Protein AF-A0A936UGK5-F1 (afdb_monomer)

Secondary structure (DSSP, 8-state):
-EEESS-EEEPTT-EEEEEEEESS-EEE-TT-EEEEEEESS-EEE-TT-EEEEEEEESSEEEE-TT-EEEEEEEESSEEEE-TT-EEEEEEEEEEEESSPP----------EEE-----SSS-PPPSEEEEPTTEEE-S-EEESSEEEE-TT-EEES-EEESSEEEE-TT-EEES-EEESSEEEE-TT-EE-S-EEESSEEEE-TT-EES-SSS-EEEEEEEEEEETTEEEEEEEEEEEEEEEE---

pLDDT: mean 92.63, std 12.49, range [48.03, 98.81]

Structure (mmCIF, N/CA/C/O backbone):
data_AF-A0A936UGK5-F1
#
_entry.id   AF-A0A936UGK5-F1
#
loop_
_atom_site.group_PDB
_atom_site.id
_atom_site.type_symbol
_atom_site.label_atom_id
_atom_site.label_alt_id
_atom_site.label_comp_id
_atom_site.label_asym_id
_atom_site.label_entity_id
_atom_site.label_seq_id
_atom_site.pdbx_PDB_ins_code
_atom_site.Cartn_x
_atom_site.Cartn_y
_atom_site.Cartn_z
_atom_site.occupancy
_atom_site.B_iso_or_equiv
_atom_site.auth_seq_id
_atom_site.auth_comp_id
_atom_site.auth_asym_id
_atom_site.auth_atom_id
_atom_site.pdbx_PDB_model_num
ATOM 1 N N . MET A 1 1 ? -7.076 2.225 30.840 1.00 86.56 1 MET A N 1
ATOM 2 C CA . MET A 1 1 ? -7.340 1.174 29.839 1.00 86.56 1 MET A CA 1
ATOM 3 C C . MET A 1 1 ? -8.779 0.702 30.004 1.00 86.56 1 MET A C 1
ATOM 5 O O . MET A 1 1 ? -9.255 0.711 31.133 1.00 86.56 1 MET A O 1
ATOM 9 N N . VAL A 1 2 ? -9.474 0.383 28.915 1.00 93.62 2 VAL A N 1
ATOM 10 C CA . VAL A 1 2 ? -10.800 -0.262 28.892 1.00 93.62 2 VAL A CA 1
ATOM 11 C C . VAL A 1 2 ? -10.585 -1.712 28.471 1.00 93.62 2 VAL A C 1
ATOM 13 O O . VAL A 1 2 ? -9.849 -1.951 27.518 1.00 93.62 2 VAL A O 1
ATOM 16 N N . VAL A 1 3 ? -11.187 -2.657 29.189 1.00 96.00 3 VAL A N 1
ATOM 17 C CA . VAL A 1 3 ? -11.005 -4.100 28.981 1.00 96.00 3 VAL A CA 1
ATOM 18 C C . VAL A 1 3 ? -12.373 -4.758 28.850 1.00 96.00 3 VAL A C 1
ATOM 20 O O . VAL A 1 3 ? -13.240 -4.518 29.689 1.00 96.00 3 VAL A O 1
ATOM 23 N N . ALA A 1 4 ? -12.551 -5.585 27.821 1.00 96.06 4 ALA A N 1
ATOM 24 C CA . ALA A 1 4 ? -13.750 -6.389 27.605 1.00 96.06 4 ALA A CA 1
ATOM 25 C C . ALA A 1 4 ? -13.384 -7.856 27.316 1.00 96.06 4 ALA A C 1
ATOM 27 O O . ALA A 1 4 ? -12.573 -8.145 26.440 1.00 96.06 4 ALA A O 1
ATOM 28 N N . THR A 1 5 ? -14.009 -8.798 28.021 1.00 95.06 5 THR A N 1
ATOM 29 C CA . THR A 1 5 ? -13.864 -10.248 27.762 1.00 95.06 5 THR A CA 1
ATOM 30 C C . THR A 1 5 ? -14.733 -10.728 26.593 1.00 95.06 5 THR A C 1
ATOM 32 O O . THR A 1 5 ? -14.585 -11.839 26.102 1.00 95.06 5 THR A O 1
ATOM 35 N N . GLY A 1 6 ? -15.663 -9.889 26.132 1.00 96.00 6 GLY A N 1
ATOM 36 C CA . GLY A 1 6 ? -16.574 -10.178 25.030 1.00 96.00 6 GLY A CA 1
ATOM 37 C C . GLY A 1 6 ? -16.358 -9.268 23.826 1.00 96.00 6 GLY A C 1
ATOM 38 O O . GLY A 1 6 ? -15.308 -8.652 23.647 1.00 96.00 6 GLY A O 1
ATOM 39 N N . HIS A 1 7 ? -17.380 -9.199 22.976 1.00 96.94 7 HIS A N 1
ATOM 40 C CA . HIS A 1 7 ? -17.460 -8.188 21.925 1.00 96.94 7 HIS A CA 1
ATOM 41 C C . HIS A 1 7 ? -17.659 -6.801 22.544 1.00 96.94 7 HIS A C 1
ATOM 43 O O . HIS A 1 7 ? -18.294 -6.673 23.592 1.00 96.94 7 HIS A O 1
ATOM 49 N N . LEU A 1 8 ? -17.102 -5.778 21.902 1.00 97.75 8 LEU A N 1
ATOM 50 C CA . LEU A 1 8 ? -17.190 -4.400 22.361 1.00 97.75 8 LEU A CA 1
ATOM 51 C C . LEU A 1 8 ? -17.640 -3.486 21.222 1.00 97.75 8 LEU A C 1
ATOM 53 O O . LEU A 1 8 ? -16.888 -3.217 20.284 1.00 97.75 8 LEU A O 1
ATOM 57 N N . ASP A 1 9 ? -18.854 -2.966 21.353 1.00 97.62 9 ASP A N 1
ATOM 58 C CA . ASP A 1 9 ? -19.379 -1.902 20.509 1.00 97.62 9 ASP A CA 1
ATOM 59 C C . ASP A 1 9 ? -19.115 -0.551 21.173 1.00 97.62 9 ASP A C 1
ATOM 61 O O . ASP A 1 9 ? -19.631 -0.242 22.249 1.00 97.62 9 ASP A O 1
ATOM 65 N N . ILE A 1 10 ? -18.284 0.263 20.531 1.00 96.81 10 ILE A N 1
ATOM 66 C CA . ILE A 1 10 ? -18.031 1.638 20.943 1.00 96.81 10 ILE A CA 1
ATOM 67 C C . ILE A 1 10 ? -19.045 2.513 20.204 1.00 96.81 10 ILE A C 1
ATOM 69 O O . ILE A 1 10 ? -19.044 2.513 18.968 1.00 96.81 10 ILE A O 1
ATOM 73 N N . PRO A 1 11 ? -19.891 3.273 20.917 1.00 96.19 11 PRO A N 1
ATOM 74 C CA . PRO A 1 11 ? -20.908 4.096 20.280 1.00 96.19 11 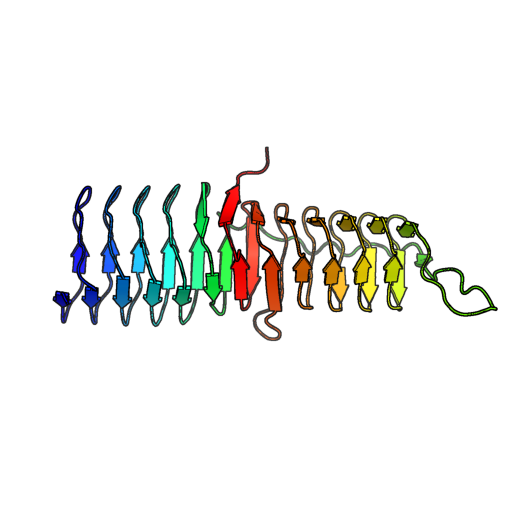PRO A CA 1
ATOM 75 C C . PRO A 1 11 ? -20.288 5.145 19.349 1.00 96.19 11 PRO A C 1
ATOM 77 O O . PRO A 1 11 ? -19.124 5.536 19.501 1.00 96.19 11 PRO A O 1
ATOM 80 N N . GLY A 1 12 ? -21.086 5.583 18.373 1.00 96.44 12 GLY A N 1
ATOM 81 C CA . GLY A 1 12 ? -20.755 6.702 17.496 1.00 96.44 12 GLY A CA 1
ATOM 82 C C . GLY A 1 12 ? -20.571 8.004 18.275 1.00 96.44 12 GLY A C 1
ATOM 83 O O . GLY A 1 12 ? -21.086 8.146 19.383 1.00 96.44 12 GLY A O 1
ATOM 84 N N . GLU A 1 13 ? -19.834 8.946 17.688 1.00 96.38 13 GLU A N 1
ATOM 85 C CA . GLU A 1 13 ? -19.657 10.316 18.207 1.00 96.38 13 GLU A CA 1
ATOM 86 C C . GLU A 1 13 ? -19.024 10.392 19.610 1.00 96.38 13 GLU A C 1
ATOM 88 O O . GLU A 1 13 ? -19.066 11.420 20.284 1.00 96.38 13 GLU A O 1
ATOM 93 N N . LEU A 1 14 ? -18.376 9.310 20.043 1.00 95.81 14 LEU A N 1
ATOM 94 C CA . LEU A 1 14 ? -17.670 9.242 21.315 1.00 95.81 14 LEU A CA 1
ATOM 95 C C . LEU A 1 14 ? -16.212 9.699 21.154 1.00 95.81 14 LEU A C 1
ATOM 97 O O . LEU A 1 14 ? -15.555 9.424 20.148 1.00 95.81 14 LEU A O 1
ATOM 101 N N . ILE A 1 15 ? -15.662 10.313 22.200 1.00 96.75 15 ILE A N 1
ATOM 102 C CA . ILE A 1 15 ? -14.217 10.466 22.381 1.00 96.75 15 ILE A CA 1
ATOM 103 C C . ILE A 1 15 ? -13.762 9.545 23.517 1.00 96.75 15 ILE A C 1
ATOM 105 O O . ILE A 1 15 ? -14.173 9.706 24.664 1.00 96.75 15 ILE A O 1
ATOM 109 N N . CYS A 1 16 ? -12.891 8.586 23.207 1.00 94.56 16 CYS A N 1
ATOM 110 C CA . CYS A 1 16 ? -12.255 7.709 24.183 1.00 94.56 16 CYS A CA 1
ATOM 111 C C . CYS A 1 16 ? -10.734 7.903 24.171 1.00 94.56 16 CYS A C 1
ATOM 113 O O . CYS A 1 16 ? -10.020 7.420 23.290 1.00 94.56 16 CYS A O 1
ATOM 115 N N . GLU A 1 17 ? -10.213 8.580 25.192 1.00 93.75 17 GLU A N 1
ATOM 116 C CA . GLU A 1 17 ? -8.770 8.827 25.336 1.00 93.75 17 GLU A CA 1
ATOM 117 C C . GLU A 1 17 ? -8.010 7.673 26.008 1.00 93.75 17 GLU A C 1
ATOM 119 O O . GLU A 1 17 ? -6.793 7.735 26.211 1.00 93.75 17 GLU A O 1
ATOM 124 N N . ARG A 1 18 ? -8.714 6.596 26.363 1.00 93.62 18 ARG A N 1
ATOM 125 C CA . ARG A 1 18 ? -8.114 5.388 26.931 1.00 93.62 18 ARG A CA 1
ATOM 126 C C . ARG A 1 18 ? -7.775 4.396 25.826 1.00 93.62 18 ARG A C 1
ATOM 128 O O . ARG A 1 18 ? -8.393 4.371 24.770 1.00 93.62 18 ARG A O 1
ATOM 135 N N . GLU A 1 19 ? -6.778 3.566 26.099 1.00 96.31 19 GLU A N 1
ATOM 136 C CA . GLU A 1 19 ? -6.499 2.388 25.280 1.00 96.31 19 GLU A CA 1
ATOM 137 C C . GLU A 1 19 ? -7.563 1.326 25.540 1.00 96.31 19 GLU A C 1
ATOM 139 O O . GLU A 1 19 ? -8.017 1.180 26.684 1.00 96.31 19 GLU A O 1
ATOM 144 N N . ILE A 1 20 ? -7.961 0.628 24.482 1.00 97.94 20 ILE A N 1
ATOM 145 C CA . ILE A 1 20 ? -9.076 -0.312 24.476 1.00 97.94 20 ILE A CA 1
ATOM 146 C C . ILE A 1 20 ? -8.550 -1.692 24.107 1.00 97.94 20 ILE A C 1
ATOM 148 O O . ILE A 1 20 ? -7.859 -1.849 23.102 1.00 97.94 20 ILE A O 1
ATOM 152 N N . PHE A 1 21 ? -8.914 -2.684 24.907 1.00 98.31 21 PHE A N 1
ATOM 153 C CA . PHE A 1 21 ? -8.655 -4.088 24.647 1.00 98.31 21 PHE A CA 1
ATOM 154 C C . PHE A 1 21 ? -9.959 -4.885 24.713 1.00 98.31 21 PHE A C 1
ATOM 156 O O . PHE A 1 21 ? -10.752 -4.694 25.640 1.00 98.31 21 PHE A O 1
ATOM 163 N N . ALA A 1 22 ? -10.155 -5.798 23.761 1.00 98.00 22 ALA A N 1
ATOM 164 C CA . ALA A 1 22 ? -11.208 -6.802 23.838 1.00 98.00 22 ALA A CA 1
ATOM 165 C C . ALA A 1 22 ? -10.745 -8.178 23.336 1.00 98.00 22 ALA A C 1
ATOM 167 O O . ALA A 1 22 ? -10.080 -8.287 22.304 1.00 98.00 22 ALA A O 1
ATOM 168 N N . GLU A 1 23 ? -11.155 -9.243 24.024 1.00 98.19 23 GLU A N 1
ATOM 169 C CA . GLU A 1 23 ? -10.976 -10.621 23.534 1.00 98.19 23 GLU A CA 1
ATOM 170 C C . GLU A 1 23 ? -11.885 -10.920 22.333 1.00 98.19 23 GLU A C 1
ATOM 172 O O . GLU A 1 23 ? -11.569 -11.750 21.480 1.00 98.19 23 GLU A O 1
ATOM 177 N N . GLY A 1 24 ? -13.032 -10.243 22.264 1.00 98.25 24 GLY A N 1
ATOM 178 C CA . GLY A 1 24 ? -13.972 -10.318 21.160 1.00 98.25 24 GLY A CA 1
ATOM 179 C C . GLY A 1 24 ? -13.714 -9.281 20.069 1.00 98.25 24 GLY A C 1
ATOM 180 O O . GLY A 1 24 ? -12.717 -8.563 20.074 1.00 98.25 24 GLY A O 1
ATOM 181 N N . LYS A 1 25 ? -14.650 -9.204 19.116 1.00 98.38 25 LYS A N 1
ATOM 182 C CA . LYS A 1 25 ? -14.645 -8.189 18.058 1.00 98.38 25 LYS A CA 1
ATOM 183 C C . LYS A 1 25 ? -14.795 -6.793 18.655 1.00 98.38 25 LYS A C 1
ATOM 185 O O . LYS A 1 25 ? -15.505 -6.633 19.649 1.00 98.38 25 LYS A O 1
ATOM 190 N N . ILE A 1 26 ? -14.181 -5.800 18.019 1.00 98.62 26 ILE A N 1
ATOM 191 C CA . ILE A 1 26 ? -14.374 -4.390 18.372 1.00 98.62 26 ILE A CA 1
ATOM 192 C C . ILE A 1 26 ? -14.998 -3.661 17.195 1.00 98.62 26 ILE A C 1
ATOM 194 O O . ILE A 1 26 ? -14.479 -3.695 16.083 1.00 98.62 26 ILE A O 1
ATOM 198 N N . ASN A 1 27 ? -16.087 -2.957 17.458 1.00 98.50 27 ASN A N 1
ATOM 199 C CA . ASN A 1 27 ? -16.737 -2.092 16.493 1.00 98.50 27 ASN A CA 1
ATOM 200 C C . ASN A 1 27 ? -16.608 -0.644 16.972 1.00 98.50 27 ASN A C 1
ATOM 202 O O . ASN A 1 27 ? -17.143 -0.272 18.014 1.00 98.50 27 ASN A O 1
ATOM 206 N N . ILE A 1 28 ? -15.861 0.175 16.238 1.00 98.50 28 ILE A N 1
ATOM 207 C CA . ILE A 1 28 ? -15.684 1.597 16.527 1.00 98.50 28 ILE A CA 1
ATOM 208 C C . ILE A 1 28 ? -16.748 2.360 15.747 1.00 98.50 28 ILE A C 1
ATOM 210 O O . ILE A 1 28 ? -16.683 2.399 14.518 1.00 98.50 28 ILE A O 1
ATOM 214 N N . GLY A 1 29 ? -17.721 2.950 16.441 1.00 98.06 29 GLY A N 1
ATOM 215 C CA . GLY A 1 29 ? -18.825 3.698 15.840 1.00 98.06 29 GLY A CA 1
ATOM 216 C C . GLY A 1 29 ? -18.392 4.853 14.928 1.00 98.06 29 GLY A C 1
ATOM 217 O O . GLY A 1 29 ? -17.240 5.285 14.911 1.00 98.06 29 GLY A O 1
ATOM 218 N N . HIS A 1 30 ? -19.330 5.352 14.123 1.00 97.69 30 HIS A N 1
ATOM 219 C CA . HIS A 1 30 ? -19.068 6.450 13.192 1.00 97.69 30 HIS A CA 1
ATOM 220 C C . HIS A 1 30 ? -18.644 7.727 13.926 1.00 97.69 30 HIS A C 1
ATOM 222 O O . HIS A 1 30 ? -19.115 8.015 15.024 1.00 97.69 30 HIS A O 1
ATOM 228 N N . SER A 1 31 ? -17.776 8.527 13.303 1.00 97.75 31 SER A N 1
ATOM 229 C CA . SER A 1 31 ? -17.287 9.796 13.875 1.00 97.75 31 SER A CA 1
ATOM 230 C C . SER A 1 31 ? -16.659 9.677 15.278 1.00 97.75 31 SER A C 1
ATOM 232 O O . SER A 1 31 ? -16.447 10.688 15.941 1.00 97.75 31 SER A O 1
ATOM 234 N N . THR A 1 32 ? -16.340 8.464 15.733 1.00 98.06 32 THR A N 1
ATOM 235 C CA . THR A 1 32 ? -15.746 8.209 17.047 1.00 98.06 32 THR A CA 1
ATOM 236 C C . THR A 1 32 ? -14.240 8.412 17.000 1.00 98.06 32 THR A C 1
ATOM 238 O O . THR A 1 32 ? -13.580 8.038 16.029 1.00 98.06 32 THR A O 1
ATOM 241 N N . MET A 1 33 ? -13.665 8.971 18.062 1.00 98.38 33 MET A N 1
ATOM 242 C CA . MET A 1 33 ? -12.220 9.072 18.237 1.00 98.38 33 MET A CA 1
ATOM 243 C C . MET A 1 33 ? -11.758 8.156 19.362 1.00 98.38 33 MET A C 1
ATOM 245 O O . MET A 1 33 ? -12.208 8.280 20.498 1.00 98.38 33 MET A O 1
ATOM 249 N N . VAL A 1 34 ? -10.804 7.279 19.064 1.00 98.00 34 VAL A N 1
ATOM 250 C CA . VAL A 1 34 ? -10.146 6.427 20.057 1.00 98.00 34 VAL A CA 1
ATOM 251 C C . VAL A 1 34 ? -8.633 6.615 20.018 1.00 98.00 34 VAL A C 1
ATOM 253 O O . VAL A 1 34 ? -8.036 6.929 18.979 1.00 98.00 34 VAL A O 1
ATOM 256 N N . LYS A 1 35 ? -7.985 6.422 21.166 1.00 97.31 35 LYS A N 1
ATOM 257 C CA . LYS A 1 35 ? -6.525 6.519 21.266 1.00 97.31 35 LYS A CA 1
ATOM 258 C C . LYS A 1 35 ? -5.823 5.340 20.594 1.00 97.31 35 LYS A C 1
ATOM 260 O O . LYS A 1 35 ? -5.030 5.541 19.675 1.00 97.31 35 LYS A O 1
ATOM 265 N N . ALA A 1 36 ? -6.116 4.133 21.063 1.00 97.62 36 ALA A N 1
ATOM 266 C CA . ALA A 1 36 ? -5.522 2.902 20.571 1.00 97.62 36 ALA A CA 1
ATOM 267 C C . ALA A 1 36 ? -6.415 1.696 20.865 1.00 97.62 36 ALA A C 1
ATOM 269 O O . ALA A 1 36 ? -7.139 1.705 21.866 1.00 97.62 36 ALA A O 1
ATOM 270 N N . VAL A 1 37 ? -6.359 0.683 20.000 1.00 97.88 37 VAL A N 1
ATOM 271 C CA . VAL A 1 37 ? -7.275 -0.465 20.044 1.00 97.88 37 VAL A CA 1
ATOM 272 C C . VAL A 1 37 ? -6.539 -1.773 19.767 1.00 97.88 37 VAL A C 1
ATOM 274 O O . VAL A 1 37 ? -5.842 -1.888 18.761 1.00 97.88 37 VAL A O 1
ATOM 277 N N . LEU A 1 38 ? -6.742 -2.766 20.631 1.00 98.38 38 LEU A N 1
ATOM 278 C CA . LEU A 1 38 ? -6.273 -4.142 20.473 1.00 98.38 38 LEU A CA 1
ATOM 279 C C . LEU A 1 38 ? -7.458 -5.115 20.537 1.00 98.38 38 LEU A C 1
ATOM 281 O O . LEU A 1 38 ? -8.239 -5.068 21.486 1.00 98.38 38 LEU A O 1
ATOM 285 N N . SER A 1 39 ? -7.565 -6.024 19.569 1.00 98.38 39 SER A N 1
ATOM 286 C CA . SER A 1 39 ? -8.545 -7.116 19.580 1.00 98.38 39 SER A CA 1
ATOM 287 C C . SER A 1 39 ? -7.905 -8.448 19.191 1.00 98.38 39 SER A C 1
ATOM 289 O O . SER A 1 39 ? -7.108 -8.507 18.255 1.00 98.38 39 SER A O 1
ATOM 291 N N . LEU A 1 40 ? -8.308 -9.535 19.857 1.00 98.12 40 LEU A N 1
ATOM 292 C CA . LEU A 1 40 ? -7.962 -10.906 19.437 1.00 98.12 40 LEU A CA 1
ATOM 293 C C . LEU A 1 40 ? -8.836 -11.400 18.263 1.00 98.12 40 LEU A C 1
ATOM 295 O O . LEU A 1 40 ? -8.663 -12.504 17.741 1.00 98.12 40 LEU A O 1
ATOM 299 N N . ARG A 1 41 ? -9.823 -10.600 17.854 1.00 98.38 41 ARG A N 1
ATOM 300 C CA . ARG A 1 41 ? -10.749 -10.855 16.746 1.00 98.38 41 ARG A CA 1
ATOM 301 C C . ARG A 1 41 ? -10.735 -9.656 15.800 1.00 98.38 41 ARG A C 1
ATOM 303 O O . ARG A 1 41 ? -9.798 -8.866 15.792 1.00 98.38 41 ARG A O 1
ATOM 310 N N . ASP A 1 42 ? -11.746 -9.566 14.947 1.00 98.62 42 ASP A N 1
ATOM 311 C CA . ASP A 1 42 ? -11.839 -8.530 13.925 1.00 98.62 42 ASP A CA 1
ATOM 312 C C . ASP A 1 42 ? -12.136 -7.147 14.542 1.00 98.62 42 ASP A C 1
ATOM 314 O O . ASP A 1 42 ? -12.846 -7.042 15.550 1.00 98.62 42 ASP A O 1
ATOM 318 N N . ILE A 1 43 ? -11.616 -6.089 13.916 1.00 98.81 43 ILE A N 1
ATOM 319 C CA . ILE A 1 43 ? -11.888 -4.690 14.265 1.00 98.81 43 ILE A CA 1
ATOM 320 C C . ILE A 1 43 ? -12.563 -3.997 13.084 1.00 98.81 43 ILE A C 1
ATOM 322 O O . ILE A 1 43 ? -11.991 -3.936 12.000 1.00 98.81 43 ILE A O 1
ATOM 326 N N . ALA A 1 44 ? -13.728 -3.399 13.315 1.00 98.69 44 ALA A N 1
ATOM 327 C CA . ALA A 1 44 ? -14.381 -2.508 12.362 1.00 98.69 44 ALA A CA 1
ATOM 328 C C . ALA A 1 44 ? -14.201 -1.047 12.795 1.00 98.69 44 ALA A C 1
ATOM 330 O O . ALA A 1 44 ? -14.535 -0.673 13.919 1.00 98.69 44 ALA A O 1
ATOM 331 N N . ILE A 1 45 ? -13.677 -0.210 11.903 1.00 98.56 45 ILE A N 1
ATOM 332 C CA . ILE A 1 45 ? -13.493 1.232 12.088 1.00 98.56 45 ILE A CA 1
ATOM 333 C C . ILE A 1 45 ? -14.466 1.943 11.151 1.00 98.56 45 ILE A C 1
ATOM 335 O O . ILE A 1 45 ? -14.199 2.074 9.956 1.00 98.56 45 ILE A O 1
ATOM 339 N N . ASN A 1 46 ? -15.612 2.378 11.679 1.00 98.44 46 ASN A N 1
ATOM 340 C CA . ASN A 1 46 ? -16.686 2.925 10.851 1.00 98.44 46 ASN A CA 1
ATOM 341 C C . ASN A 1 46 ? -16.376 4.316 10.287 1.00 98.44 46 ASN A C 1
ATOM 343 O O . ASN A 1 46 ? -15.371 4.961 10.595 1.00 98.44 46 ASN A O 1
ATOM 347 N N . SER A 1 47 ? -17.272 4.775 9.416 1.00 97.69 47 SER A N 1
ATOM 348 C CA . SER A 1 47 ? -17.110 5.992 8.633 1.00 97.69 47 SER A CA 1
ATOM 349 C C . SER A 1 47 ? -16.730 7.191 9.499 1.00 97.69 47 SER A C 1
ATOM 351 O O . SER A 1 47 ? -17.347 7.453 10.534 1.00 97.69 47 SER A O 1
ATOM 353 N N . LYS A 1 48 ? -15.718 7.945 9.055 1.00 97.75 48 LYS A N 1
ATOM 354 C CA . LYS A 1 48 ? -15.181 9.135 9.748 1.00 97.75 48 LYS A CA 1
ATOM 355 C C . LYS A 1 48 ? -14.604 8.881 11.153 1.00 97.75 48 LYS A C 1
ATOM 357 O O . LYS A 1 48 ? -14.172 9.844 11.789 1.00 97.75 48 LYS A O 1
ATOM 362 N N . ALA A 1 49 ? -14.551 7.637 11.635 1.00 98.44 49 ALA A N 1
ATOM 363 C CA . ALA A 1 49 ? -13.907 7.317 12.903 1.00 98.44 49 ALA A CA 1
ATOM 364 C C . ALA A 1 49 ? -12.384 7.503 12.816 1.00 98.44 49 ALA A C 1
ATOM 366 O O . ALA A 1 49 ? -11.782 7.503 11.734 1.00 98.44 49 ALA A O 1
ATOM 367 N N . ARG A 1 50 ? -11.746 7.714 13.967 1.00 98.38 50 ARG A N 1
ATOM 368 C CA . ARG A 1 50 ? -10.332 8.076 14.070 1.00 98.38 50 ARG A CA 1
ATOM 369 C C . ARG A 1 50 ? -9.639 7.265 15.154 1.00 98.38 50 ARG A C 1
ATOM 371 O O . ARG A 1 50 ? -9.958 7.408 16.330 1.00 98.38 50 ARG A O 1
ATOM 378 N N . VAL A 1 51 ? -8.622 6.505 14.765 1.00 98.31 51 VAL A N 1
ATOM 379 C CA . VAL A 1 51 ? -7.627 5.942 15.684 1.00 98.31 51 VAL A CA 1
ATOM 380 C C . VAL A 1 51 ? -6.401 6.846 15.656 1.00 98.31 51 VAL A C 1
ATOM 382 O O . VAL A 1 51 ? -5.857 7.127 14.587 1.00 98.31 51 VAL A O 1
ATOM 385 N N . THR A 1 52 ? -5.980 7.349 16.814 1.00 97.56 52 THR A N 1
ATOM 386 C CA . THR A 1 52 ? -4.967 8.419 16.875 1.00 97.56 52 THR A CA 1
ATOM 387 C C . THR A 1 52 ? -3.539 7.947 17.141 1.00 97.56 52 THR A C 1
ATOM 389 O O . THR A 1 52 ? -2.626 8.756 16.970 1.00 97.56 52 THR A O 1
ATOM 392 N N . ARG A 1 53 ? -3.318 6.676 17.515 1.00 96.62 53 ARG A N 1
ATOM 393 C CA . ARG A 1 53 ? -1.966 6.119 17.716 1.00 96.62 53 ARG A CA 1
ATOM 394 C C . ARG A 1 53 ? -1.697 4.796 17.014 1.00 96.62 53 ARG A C 1
ATOM 396 O O . ARG A 1 53 ? -0.706 4.710 16.304 1.00 96.62 53 ARG A O 1
ATOM 403 N N . TRP A 1 54 ? -2.482 3.761 17.298 1.00 97.62 54 TRP A N 1
ATOM 404 C CA . TRP A 1 54 ? -2.275 2.431 16.725 1.00 97.62 54 TRP A CA 1
ATOM 405 C C . TRP A 1 54 ? -3.529 1.566 16.862 1.00 97.62 54 TRP A C 1
ATOM 407 O O . TRP A 1 54 ? -4.346 1.761 17.767 1.00 97.62 54 TRP A O 1
ATOM 417 N N . VAL A 1 55 ? -3.671 0.598 15.964 1.00 98.50 55 VAL A N 1
ATOM 418 C CA . VAL A 1 55 ? -4.714 -0.428 15.983 1.00 98.50 55 VAL A CA 1
ATOM 419 C C . VAL A 1 55 ? -4.100 -1.783 15.659 1.00 98.50 55 VAL A C 1
ATOM 421 O O . VAL A 1 55 ? -3.302 -1.915 14.730 1.00 98.50 55 VAL A O 1
ATOM 424 N N . ARG A 1 56 ? -4.473 -2.805 16.424 1.00 98.62 56 ARG A N 1
ATOM 425 C CA . ARG A 1 56 ? -4.016 -4.171 16.199 1.00 98.62 56 ARG A CA 1
ATOM 426 C C . ARG A 1 56 ? -5.161 -5.162 16.320 1.00 98.62 56 ARG A C 1
ATOM 428 O O . ARG A 1 56 ? -5.881 -5.163 17.313 1.00 98.62 56 ARG A O 1
ATOM 435 N N . SER A 1 57 ? -5.269 -6.031 15.328 1.00 98.50 57 SER A N 1
ATOM 436 C CA . SER A 1 57 ? -6.148 -7.192 15.330 1.00 98.50 57 SER A CA 1
ATOM 437 C C . SER A 1 57 ? -5.319 -8.449 15.087 1.00 98.50 57 SER A C 1
ATOM 439 O O . SER A 1 57 ? -4.483 -8.476 14.185 1.00 98.50 57 SER A O 1
ATOM 441 N N . ASP A 1 58 ? -5.586 -9.528 15.814 1.00 98.31 58 ASP A N 1
ATOM 442 C CA . ASP A 1 58 ? -5.014 -10.840 15.471 1.00 98.31 58 ASP A CA 1
ATOM 443 C C . ASP A 1 58 ? -5.669 -11.457 14.220 1.00 98.31 58 ASP A C 1
ATOM 445 O O . ASP A 1 58 ? -5.222 -12.483 13.706 1.00 98.31 58 ASP A O 1
ATOM 449 N N . ARG A 1 59 ? -6.725 -10.823 13.696 1.00 98.19 59 ARG A N 1
ATOM 450 C CA . ARG A 1 59 ? -7.446 -11.236 12.494 1.00 98.19 59 ARG A CA 1
ATOM 451 C C . ARG A 1 59 ? -7.543 -10.110 11.469 1.00 98.19 59 ARG A C 1
ATOM 453 O O . ARG A 1 59 ? -6.579 -9.893 10.741 1.00 98.19 59 ARG A O 1
ATOM 460 N N . ARG A 1 60 ? -8.704 -9.461 11.344 1.00 98.56 60 ARG A N 1
ATOM 461 C CA . ARG A 1 60 ? -9.008 -8.489 10.286 1.00 98.56 60 ARG A CA 1
ATOM 462 C C . ARG A 1 60 ? -9.219 -7.081 10.828 1.00 98.56 60 ARG A C 1
ATOM 464 O O . ARG A 1 60 ? -9.737 -6.916 11.931 1.00 98.56 60 ARG A O 1
ATOM 471 N N . ILE A 1 61 ? -8.869 -6.076 10.029 1.00 98.81 61 ILE A N 1
ATOM 472 C CA . ILE A 1 61 ? -9.229 -4.675 10.274 1.00 98.81 61 ILE A CA 1
ATOM 473 C C . ILE A 1 61 ? -9.968 -4.127 9.054 1.00 98.81 61 ILE A C 1
ATOM 475 O O . ILE A 1 61 ? -9.385 -4.010 7.979 1.00 98.81 61 ILE A O 1
ATOM 479 N N . ASP A 1 62 ? -11.215 -3.716 9.251 1.00 98.56 62 ASP A N 1
ATOM 480 C CA . ASP A 1 62 ? -12.031 -3.050 8.239 1.00 98.56 62 ASP A CA 1
ATOM 481 C C . ASP A 1 62 ? -12.045 -1.538 8.504 1.00 98.56 62 ASP A C 1
ATOM 483 O O . ASP A 1 62 ? -12.527 -1.080 9.540 1.00 98.56 62 ASP A O 1
ATOM 487 N N . ILE A 1 63 ? -11.512 -0.744 7.576 1.00 98.50 63 ILE A N 1
ATOM 488 C CA . ILE A 1 63 ? -11.422 0.718 7.663 1.00 98.50 63 ILE A CA 1
ATOM 489 C C . ILE A 1 63 ? -12.407 1.331 6.667 1.00 98.50 63 ILE A C 1
ATOM 491 O O . ILE A 1 63 ? -12.182 1.319 5.457 1.00 98.50 63 ILE A O 1
ATOM 495 N N . ALA A 1 64 ? -13.508 1.881 7.173 1.00 97.94 64 ALA A N 1
ATOM 496 C CA . ALA A 1 64 ? -14.591 2.417 6.355 1.00 97.94 64 ALA A CA 1
ATOM 497 C C . ALA A 1 64 ? -14.274 3.790 5.730 1.00 97.94 64 ALA A C 1
ATOM 499 O O . ALA A 1 64 ? -13.211 4.386 5.929 1.00 97.94 64 ALA A O 1
ATOM 500 N N . GLU A 1 65 ? -15.225 4.310 4.946 1.00 96.12 65 GLU A N 1
ATOM 501 C CA . GLU A 1 65 ? -15.037 5.540 4.177 1.00 96.12 65 GLU A CA 1
ATOM 502 C C . GLU A 1 65 ? -14.661 6.724 5.077 1.00 96.12 65 GLU A C 1
ATOM 504 O O . GLU A 1 65 ? -15.291 7.005 6.102 1.00 96.12 65 GLU A O 1
ATOM 509 N N . SER A 1 66 ? -13.641 7.473 4.654 1.00 97.12 66 SER A N 1
ATOM 510 C CA . SER A 1 66 ? -13.147 8.666 5.360 1.00 97.12 66 SER A CA 1
ATOM 511 C C . SER A 1 66 ? -12.654 8.425 6.796 1.00 97.12 66 SER A C 1
ATOM 513 O O . SER A 1 66 ? -12.354 9.396 7.501 1.00 97.12 66 SER A O 1
ATOM 515 N N . ALA A 1 67 ? -12.552 7.170 7.245 1.00 98.25 67 ALA A N 1
ATOM 516 C CA . ALA A 1 67 ? -11.931 6.831 8.517 1.00 98.25 67 ALA A CA 1
ATOM 517 C C . ALA A 1 67 ? -10.417 7.100 8.471 1.00 98.25 67 ALA A C 1
ATOM 519 O O . ALA A 1 67 ? -9.799 7.183 7.407 1.00 98.25 67 ALA A O 1
ATOM 520 N N . CYS A 1 68 ? -9.806 7.295 9.635 1.00 98.31 68 CYS A N 1
ATOM 521 C CA . CYS A 1 68 ? -8.396 7.654 9.745 1.00 98.31 68 CYS A CA 1
ATOM 522 C C . CYS A 1 68 ? -7.711 6.787 10.791 1.00 98.31 68 CYS A C 1
ATOM 524 O O . CYS A 1 68 ? -8.112 6.796 11.954 1.00 98.31 68 CYS A O 1
ATOM 526 N N . VAL A 1 69 ? -6.630 6.122 10.404 1.00 98.19 69 VAL A N 1
ATOM 527 C CA . VAL A 1 69 ? -5.768 5.386 11.326 1.00 98.19 69 VAL A CA 1
ATOM 528 C C . VAL A 1 69 ? -4.381 6.002 11.294 1.00 98.19 69 VAL A C 1
ATOM 530 O O . VAL A 1 69 ? -3.696 5.966 10.276 1.00 98.19 69 VAL A O 1
ATOM 533 N N . LYS A 1 70 ? -3.985 6.612 12.407 1.00 96.25 70 LYS A N 1
ATOM 534 C CA . LYS A 1 70 ? -2.617 7.092 12.604 1.00 96.25 70 LYS A CA 1
ATOM 535 C C . LYS A 1 70 ? -1.737 5.995 13.189 1.00 96.25 70 LYS A C 1
ATOM 537 O O . LYS A 1 70 ? -2.245 5.093 13.855 1.00 96.25 70 LYS A O 1
ATOM 542 N N . GLY A 1 71 ? -0.435 6.118 12.958 1.00 96.44 71 GLY A N 1
ATOM 543 C CA . GLY A 1 71 ? 0.587 5.158 13.343 1.00 96.44 71 GLY A CA 1
ATOM 544 C C . GLY A 1 71 ? 0.365 3.778 12.734 1.00 96.44 71 GLY A C 1
ATOM 545 O O . GLY A 1 71 ? 0.092 3.651 11.538 1.00 96.44 71 GLY A O 1
ATOM 546 N N . TRP A 1 72 ? 0.539 2.745 13.557 1.00 97.62 72 TRP A N 1
ATOM 547 C CA . TRP A 1 72 ? 0.549 1.354 13.112 1.00 97.62 72 TRP A CA 1
ATOM 548 C C . TRP A 1 72 ? -0.847 0.735 13.093 1.00 97.62 72 TRP A C 1
ATOM 550 O O . TRP A 1 72 ? -1.538 0.710 14.110 1.00 97.62 72 TRP A O 1
ATOM 560 N N . ALA A 1 73 ? -1.220 0.181 11.942 1.00 98.56 73 ALA A N 1
ATOM 561 C CA . ALA A 1 73 ? -2.319 -0.752 11.771 1.00 98.56 73 ALA A CA 1
ATOM 562 C C . ALA A 1 73 ? -1.751 -2.140 11.454 1.00 98.56 73 ALA A C 1
ATOM 564 O O . ALA A 1 73 ? -1.133 -2.334 10.403 1.00 98.56 73 ALA A O 1
ATOM 565 N N . ASN A 1 74 ? -1.951 -3.098 12.356 1.00 98.62 74 ASN A N 1
ATOM 566 C CA . ASN A 1 74 ? -1.475 -4.470 12.192 1.00 98.62 74 ASN A CA 1
ATOM 567 C C . A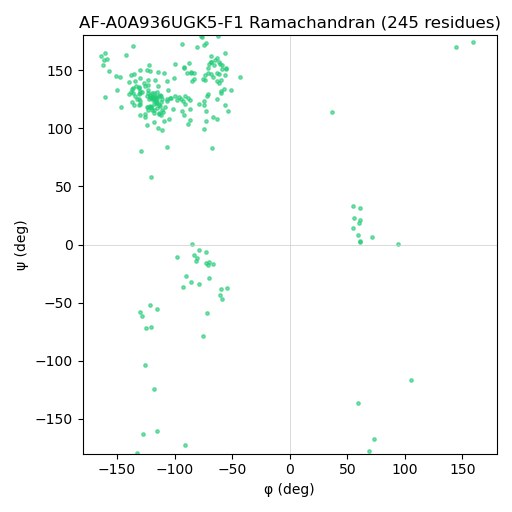SN A 1 74 ? -2.640 -5.453 12.237 1.00 98.62 74 ASN A C 1
ATOM 569 O O . ASN A 1 74 ? -3.393 -5.459 13.211 1.00 98.62 74 ASN A O 1
ATOM 573 N N . ALA A 1 75 ? -2.748 -6.312 11.228 1.00 98.62 75 ALA A N 1
ATOM 574 C CA . ALA A 1 75 ? -3.739 -7.379 11.200 1.00 98.62 75 ALA A CA 1
ATOM 575 C C . ALA A 1 75 ? -3.067 -8.731 10.940 1.00 98.62 75 ALA A C 1
ATOM 577 O O . ALA A 1 75 ? -2.173 -8.830 10.100 1.00 98.62 75 ALA A O 1
ATOM 578 N N . GLY A 1 76 ? -3.502 -9.776 11.642 1.00 98.25 76 GLY A N 1
ATOM 579 C CA . GLY A 1 76 ? -2.983 -11.132 11.440 1.00 98.25 76 GLY A CA 1
ATOM 580 C C . GLY A 1 76 ? -3.418 -11.783 10.122 1.00 98.25 76 GLY A C 1
ATOM 581 O O . GLY A 1 76 ? -2.802 -12.755 9.697 1.00 98.25 76 GLY A O 1
ATOM 582 N N . VAL A 1 77 ? -4.463 -11.263 9.470 1.00 98.06 77 VAL A N 1
ATOM 583 C CA . VAL A 1 77 ? -5.036 -11.819 8.234 1.00 98.06 77 VAL A CA 1
ATOM 584 C C . VAL A 1 77 ? -5.159 -10.758 7.144 1.00 98.06 77 VAL A C 1
ATOM 586 O O . VAL A 1 77 ? -4.557 -10.905 6.085 1.00 98.06 77 VAL A O 1
ATOM 589 N N . GLU A 1 78 ? -5.939 -9.701 7.380 1.00 97.94 78 GLU A N 1
ATOM 590 C CA . GLU A 1 78 ? -6.266 -8.723 6.337 1.00 97.94 78 GLU A CA 1
ATOM 591 C C . GLU A 1 78 ? -6.515 -7.323 6.906 1.00 97.94 78 GLU A C 1
ATOM 593 O O . GLU A 1 78 ? -7.095 -7.179 7.983 1.00 97.94 78 GLU A O 1
ATOM 598 N N . ILE A 1 79 ? -6.123 -6.292 6.155 1.00 98.69 79 ILE A N 1
ATOM 599 C CA . ILE A 1 79 ? -6.624 -4.925 6.328 1.00 98.69 79 ILE A CA 1
ATOM 600 C C . ILE A 1 79 ? -7.371 -4.518 5.058 1.00 98.69 79 ILE A C 1
ATOM 602 O O . ILE A 1 79 ? -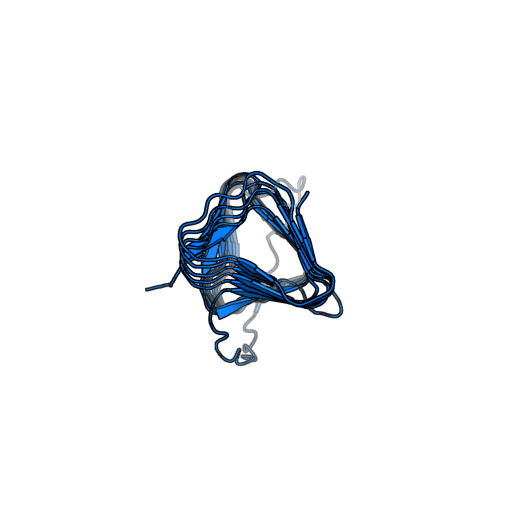6.794 -4.522 3.973 1.00 98.69 79 ILE A O 1
ATOM 606 N N . SER A 1 80 ? -8.622 -4.093 5.189 1.00 98.19 80 SER A N 1
ATOM 607 C CA . SER A 1 80 ? -9.421 -3.586 4.072 1.00 98.19 80 SER A CA 1
ATOM 608 C C . SER A 1 80 ? -9.696 -2.096 4.284 1.00 98.19 80 SER A C 1
ATOM 610 O O . SER A 1 80 ? -10.165 -1.694 5.346 1.00 98.19 80 SER A O 1
ATOM 612 N N . LEU A 1 81 ? -9.397 -1.251 3.296 1.00 98.12 81 LEU A N 1
ATOM 613 C CA . LEU A 1 81 ? -9.589 0.201 3.367 1.00 98.12 81 LEU A CA 1
ATOM 614 C C . LEU A 1 81 ? -10.582 0.669 2.311 1.00 98.12 81 LEU A C 1
ATOM 616 O O . LEU A 1 81 ? -10.367 0.435 1.132 1.00 98.12 81 LEU A O 1
ATOM 620 N N . ALA A 1 82 ? -11.630 1.389 2.691 1.00 96.31 82 ALA A N 1
ATOM 621 C CA . ALA A 1 82 ? -12.544 2.019 1.739 1.00 96.31 82 ALA A CA 1
ATOM 622 C C . ALA A 1 82 ? -11.986 3.345 1.177 1.00 96.31 82 ALA A C 1
ATOM 624 O O . ALA A 1 82 ? -11.012 3.901 1.695 1.00 96.31 82 ALA A O 1
ATOM 625 N N . ARG A 1 83 ? -12.640 3.908 0.148 1.00 93.25 83 ARG A N 1
ATOM 626 C CA . ARG A 1 83 ? -12.364 5.267 -0.357 1.00 93.25 83 ARG A CA 1
ATOM 627 C C . ARG A 1 83 ? -12.174 6.288 0.751 1.00 93.25 83 ARG A C 1
ATOM 629 O O . ARG A 1 83 ? -12.876 6.297 1.765 1.00 93.25 83 ARG A O 1
ATOM 636 N N . ARG A 1 84 ? -11.267 7.228 0.501 1.00 96.06 84 ARG A N 1
ATOM 637 C CA . ARG A 1 84 ? -10.953 8.370 1.369 1.00 96.06 84 ARG A CA 1
ATOM 638 C C . ARG A 1 84 ? -10.440 7.976 2.754 1.00 96.06 84 ARG A C 1
ATOM 640 O O . ARG A 1 84 ? -10.183 8.875 3.560 1.00 96.06 84 ARG A O 1
ATOM 647 N N . ALA A 1 85 ? -10.277 6.682 3.042 1.00 97.88 85 ALA A N 1
ATOM 648 C CA . ALA A 1 85 ? -9.599 6.233 4.240 1.00 97.88 85 ALA A CA 1
ATOM 649 C C . ALA A 1 85 ? -8.164 6.766 4.233 1.00 97.88 85 ALA A C 1
ATOM 651 O O . ALA A 1 85 ? -7.514 6.842 3.185 1.00 97.88 85 ALA A O 1
ATOM 652 N N . ARG A 1 86 ? -7.685 7.162 5.410 1.00 98.44 86 ARG A N 1
ATOM 653 C CA . ARG A 1 86 ? -6.319 7.644 5.612 1.00 98.44 86 ARG A CA 1
ATOM 654 C C . ARG A 1 86 ? -5.560 6.729 6.549 1.00 98.44 86 ARG A C 1
ATOM 656 O O . ARG A 1 86 ? -6.113 6.280 7.554 1.00 98.44 86 ARG A O 1
ATOM 663 N N . PHE A 1 87 ? -4.290 6.524 6.240 1.00 98.62 87 PHE A N 1
ATOM 664 C CA . PHE A 1 87 ? -3.399 5.648 6.989 1.00 98.62 87 PHE A CA 1
ATOM 665 C C . PHE A 1 87 ? -1.983 6.229 7.068 1.00 98.62 87 PHE A C 1
ATOM 667 O O . PHE A 1 87 ? -1.627 7.114 6.291 1.00 98.62 87 PHE A O 1
ATOM 674 N N . GLU A 1 88 ? -1.175 5.719 7.994 1.00 98.50 88 GLU A N 1
ATOM 675 C CA . GLU A 1 88 ? 0.267 5.988 8.059 1.00 98.50 88 GLU A CA 1
ATOM 676 C C . GLU A 1 88 ? 1.049 4.695 7.822 1.00 98.50 88 GLU A C 1
ATOM 678 O O . GLU A 1 88 ? 1.815 4.612 6.872 1.00 98.50 88 GLU A O 1
ATOM 683 N N . HIS A 1 89 ? 0.810 3.633 8.590 1.00 98.50 89 HIS A N 1
ATOM 684 C CA . HIS A 1 89 ? 1.511 2.366 8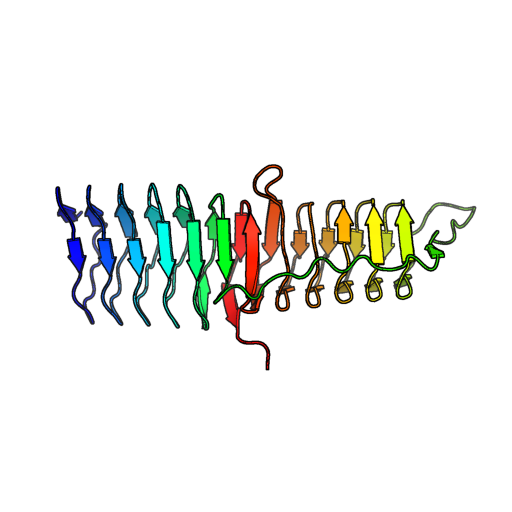.390 1.00 98.50 89 HIS A CA 1
ATOM 685 C C . HIS A 1 89 ? 0.561 1.178 8.490 1.00 98.50 89 HIS A C 1
ATOM 687 O O . HIS A 1 89 ? -0.065 0.955 9.522 1.00 98.50 89 HIS A O 1
ATOM 693 N N . LEU A 1 90 ? 0.512 0.372 7.438 1.00 98.81 90 LEU A N 1
ATOM 694 C CA . LEU A 1 90 ? -0.301 -0.832 7.332 1.00 98.81 90 LEU A CA 1
ATOM 695 C C . LEU A 1 90 ? 0.613 -2.050 7.241 1.00 98.81 90 LEU A C 1
ATOM 697 O O . LEU A 1 90 ? 1.593 -2.031 6.497 1.00 98.81 90 LEU A O 1
ATOM 701 N N . SER A 1 91 ? 0.287 -3.112 7.969 1.00 98.62 91 SER A N 1
ATOM 702 C CA . SER A 1 91 ? 0.972 -4.394 7.837 1.00 98.62 91 SER A CA 1
ATOM 703 C C . SER A 1 91 ? 0.004 -5.545 8.071 1.00 98.62 91 SER A C 1
ATOM 705 O O . SER A 1 91 ? -0.595 -5.664 9.145 1.00 98.62 91 SER A O 1
ATOM 707 N N . ALA A 1 92 ? -0.158 -6.364 7.038 1.00 98.50 92 ALA A N 1
ATOM 708 C CA . ALA A 1 92 ? -0.979 -7.564 7.048 1.00 98.50 92 ALA A CA 1
ATOM 709 C C . ALA A 1 92 ? -0.578 -8.489 5.888 1.00 98.50 92 ALA A C 1
ATOM 711 O O . ALA A 1 92 ? -0.019 -8.015 4.892 1.00 98.50 92 ALA A O 1
ATOM 712 N N . PRO A 1 93 ? -0.891 -9.795 5.972 1.00 98.38 93 PRO A N 1
ATOM 713 C CA . PRO A 1 93 ? -0.722 -10.708 4.843 1.00 98.38 93 PRO A CA 1
ATOM 714 C C . PRO A 1 93 ? -1.436 -10.231 3.570 1.00 98.38 93 PRO A C 1
ATOM 716 O O . PRO A 1 93 ? -0.882 -10.358 2.481 1.00 98.38 93 PRO A O 1
ATOM 719 N N . LEU A 1 94 ? -2.624 -9.631 3.713 1.00 97.88 94 LEU A N 1
ATOM 720 C CA . LEU A 1 94 ? -3.369 -8.987 2.632 1.00 97.88 94 LEU A CA 1
ATOM 721 C C . LEU A 1 94 ? -3.806 -7.574 3.038 1.00 97.88 94 LEU A C 1
ATOM 723 O O . LEU A 1 94 ? -4.377 -7.369 4.108 1.00 97.88 94 LEU A O 1
ATOM 727 N N . ILE A 1 95 ? -3.572 -6.600 2.166 1.00 98.50 95 ILE A N 1
ATOM 728 C CA . ILE A 1 95 ? -4.067 -5.231 2.289 1.00 98.50 95 ILE A CA 1
ATOM 729 C C . ILE A 1 95 ? -4.864 -4.905 1.026 1.00 98.50 95 ILE A C 1
ATOM 731 O O . ILE A 1 95 ? -4.304 -4.851 -0.070 1.00 98.50 95 ILE A O 1
ATOM 735 N N . SER A 1 96 ? -6.163 -4.674 1.186 1.00 97.12 96 SER A N 1
ATOM 736 C CA . SER A 1 96 ? -7.096 -4.379 0.096 1.00 97.12 96 SER A CA 1
ATOM 737 C C . SER A 1 96 ? -7.483 -2.900 0.118 1.00 97.12 96 SER A C 1
ATOM 739 O O . SER A 1 96 ? -7.976 -2.402 1.131 1.00 97.12 96 SER A O 1
ATOM 741 N N . PHE A 1 97 ? -7.302 -2.194 -0.998 1.00 97.06 97 PHE A N 1
ATOM 742 C CA . PHE A 1 97 ? -7.702 -0.793 -1.147 1.00 97.06 97 PHE A CA 1
ATOM 743 C C . PHE A 1 97 ? -8.963 -0.707 -2.011 1.00 97.06 97 PHE A C 1
ATOM 745 O O . PHE A 1 97 ? -8.916 -0.909 -3.218 1.00 97.06 97 PHE A O 1
ATOM 752 N N . GLY A 1 98 ? -10.104 -0.397 -1.409 1.00 90.12 98 GLY A N 1
ATOM 753 C CA . GLY A 1 98 ? -11.417 -0.346 -2.048 1.00 90.12 98 GLY A CA 1
ATOM 754 C C . GLY A 1 98 ? -11.986 -1.728 -2.379 1.00 90.12 98 GLY A C 1
ATOM 755 O O . GLY A 1 98 ? -11.489 -2.760 -1.925 1.00 90.12 98 GLY A O 1
ATOM 756 N N . ARG A 1 99 ? -13.053 -1.760 -3.190 1.00 77.00 99 ARG A N 1
ATOM 757 C CA . ARG A 1 99 ? -13.549 -3.025 -3.756 1.00 77.00 99 ARG A CA 1
ATOM 758 C C . ARG A 1 99 ? -12.574 -3.511 -4.820 1.00 77.00 99 ARG A C 1
ATOM 760 O O . ARG A 1 99 ? -12.257 -2.770 -5.746 1.00 77.00 99 ARG A O 1
ATOM 767 N N . GLN A 1 100 ? -12.144 -4.762 -4.702 1.00 65.12 100 GLN A N 1
ATOM 768 C CA . GLN A 1 100 ? -11.301 -5.401 -5.704 1.00 65.12 100 GLN A CA 1
ATOM 769 C C . GLN A 1 100 ? -12.065 -5.512 -7.031 1.00 65.12 100 GLN A C 1
ATOM 771 O O . GLN A 1 100 ? -13.167 -6.063 -7.082 1.00 65.12 100 GLN A O 1
ATOM 776 N N . ALA A 1 101 ? -11.477 -4.993 -8.106 1.00 54.44 101 ALA A N 1
ATOM 777 C CA . ALA A 1 101 ? -11.872 -5.364 -9.456 1.00 54.44 101 ALA A CA 1
ATOM 778 C C . ALA A 1 101 ? -11.115 -6.644 -9.835 1.00 54.44 101 ALA A C 1
ATOM 780 O O . ALA A 1 101 ? -9.942 -6.785 -9.493 1.00 54.44 101 ALA A O 1
ATOM 781 N N . LEU A 1 102 ? -11.773 -7.574 -10.533 1.00 51.44 102 LEU A N 1
ATOM 782 C CA . LEU A 1 102 ? -11.125 -8.780 -11.056 1.00 51.44 102 LEU A CA 1
ATOM 783 C C . LEU A 1 102 ? -9.895 -8.385 -11.888 1.00 51.44 102 LEU A C 1
ATOM 785 O O . LEU A 1 102 ? -10.026 -7.748 -12.936 1.00 51.44 102 LEU A O 1
ATOM 789 N N . ILE A 1 103 ? -8.703 -8.763 -11.422 1.00 51.81 103 ILE A N 1
ATOM 790 C CA . ILE A 1 103 ? -7.467 -8.619 -12.190 1.00 51.81 103 ILE A CA 1
ATOM 791 C C . ILE A 1 103 ? -7.515 -9.683 -13.287 1.00 51.81 103 ILE A C 1
ATOM 793 O O . ILE A 1 103 ? -7.355 -10.872 -13.018 1.00 51.81 103 ILE A O 1
ATOM 797 N N . LYS A 1 104 ? -7.764 -9.275 -14.534 1.00 48.03 104 LYS A N 1
ATOM 798 C CA . LYS A 1 104 ? -7.496 -10.144 -15.682 1.00 48.03 104 LYS A CA 1
ATOM 799 C C . LYS A 1 104 ? -5.986 -10.170 -15.884 1.00 48.03 104 LYS A C 1
ATOM 801 O O . LYS A 1 104 ? -5.387 -9.122 -16.112 1.00 48.03 104 LYS A O 1
ATOM 806 N N . SER A 1 105 ? -5.378 -11.348 -15.793 1.00 48.84 105 SER A N 1
ATOM 807 C CA . SER A 1 105 ? -4.029 -11.562 -16.306 1.00 48.84 105 SER A CA 1
ATOM 808 C C . SER A 1 105 ? -4.068 -11.348 -17.816 1.00 48.84 105 SER A C 1
ATOM 810 O O . SER A 1 105 ? -4.664 -12.146 -18.537 1.00 48.84 105 SER A O 1
ATOM 812 N N . ILE A 1 106 ? -3.502 -10.241 -18.283 1.00 52.94 106 ILE A N 1
ATOM 813 C CA . ILE A 1 106 ? -3.271 -10.025 -19.707 1.00 52.94 106 ILE A CA 1
ATOM 814 C C . ILE A 1 106 ? -1.914 -10.657 -20.003 1.00 52.94 106 ILE A C 1
ATOM 816 O O . ILE A 1 106 ? -0.899 -10.269 -19.426 1.00 52.94 106 ILE A O 1
ATOM 820 N N . GLU A 1 107 ? -1.909 -11.686 -20.843 1.00 50.78 107 GLU A N 1
ATOM 821 C CA . GLU A 1 107 ? -0.682 -12.164 -21.467 1.00 50.78 107 GLU A CA 1
ATOM 822 C C . GLU A 1 107 ? -0.318 -11.154 -22.558 1.00 50.78 107 GLU A C 1
ATOM 824 O O . GLU A 1 107 ? -0.928 -11.135 -23.622 1.00 50.78 107 GLU A O 1
ATOM 829 N N . THR A 1 108 ? 0.620 -10.254 -22.266 1.00 54.06 108 THR A N 1
ATOM 830 C CA . THR A 1 108 ? 1.130 -9.307 -23.263 1.00 54.06 108 THR A CA 1
ATOM 831 C C . THR A 1 108 ? 1.992 -10.045 -24.286 1.00 54.06 108 THR A C 1
ATOM 833 O O . THR A 1 108 ? 2.949 -10.741 -23.924 1.00 54.06 108 THR A O 1
ATOM 836 N N . GLU A 1 109 ? 1.708 -9.831 -25.570 1.00 53.25 109 GLU A N 1
ATOM 837 C CA . GLU A 1 109 ? 2.612 -10.196 -26.658 1.00 53.25 109 GLU A CA 1
ATOM 838 C C . GLU A 1 109 ? 3.877 -9.328 -26.593 1.00 53.25 109 GLU A C 1
ATOM 840 O O . GLU A 1 109 ? 3.866 -8.121 -26.825 1.00 53.25 109 GLU A O 1
ATOM 845 N N . ILE A 1 110 ? 4.998 -9.949 -26.234 1.00 60.28 110 ILE A N 1
ATOM 846 C CA . ILE A 1 110 ? 6.288 -9.268 -26.111 1.00 60.28 110 ILE A CA 1
ATOM 847 C C . ILE A 1 110 ? 6.818 -8.939 -27.510 1.00 60.28 110 ILE A C 1
ATOM 849 O O . ILE A 1 110 ? 7.193 -9.842 -28.260 1.00 60.28 110 ILE A O 1
ATOM 853 N N . VAL A 1 111 ? 6.925 -7.647 -27.828 1.00 63.56 111 VAL A N 1
ATOM 854 C CA . VAL A 1 111 ? 7.353 -7.170 -29.155 1.00 63.56 111 VAL A CA 1
ATOM 855 C C . VAL A 1 111 ? 8.881 -7.097 -29.273 1.00 63.56 111 VAL A C 1
ATOM 857 O O . VAL A 1 111 ? 9.430 -7.347 -30.345 1.00 63.56 111 VAL A O 1
ATOM 860 N N . GLY A 1 112 ? 9.606 -6.797 -28.185 1.00 72.75 112 GLY A N 1
ATOM 861 C CA . GLY A 1 112 ? 11.057 -6.592 -28.264 1.00 72.75 112 GLY A CA 1
ATOM 862 C C . GLY A 1 112 ? 11.832 -6.747 -26.955 1.00 72.75 112 GLY A C 1
ATOM 863 O O . GLY A 1 112 ? 11.290 -6.647 -25.853 1.00 72.75 112 GLY A O 1
ATOM 864 N N . ARG A 1 113 ? 13.148 -6.977 -27.071 1.00 78.25 113 ARG A N 1
ATOM 865 C CA . ARG A 1 113 ? 14.096 -6.871 -25.949 1.00 78.25 113 ARG A CA 1
ATOM 866 C C . ARG A 1 113 ? 14.707 -5.477 -25.952 1.00 78.25 113 ARG A C 1
ATOM 868 O O . ARG A 1 113 ? 15.314 -5.083 -26.941 1.00 78.25 113 ARG A O 1
ATOM 875 N N . PHE A 1 114 ? 14.606 -4.767 -24.837 1.00 79.81 114 PHE A N 1
ATOM 876 C CA . PHE A 1 114 ? 15.277 -3.487 -24.655 1.00 79.81 114 PHE A CA 1
ATOM 877 C C . PHE A 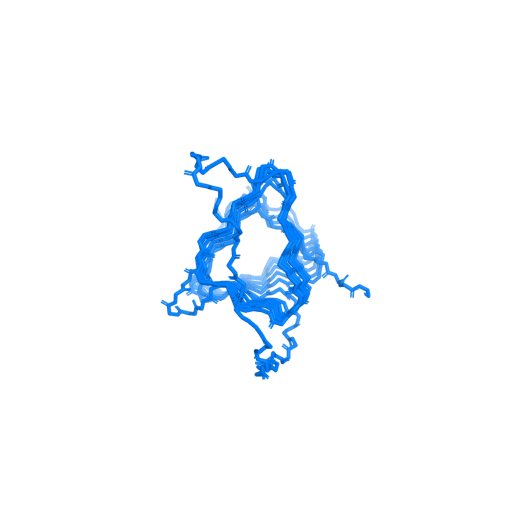1 114 ? 16.596 -3.698 -23.907 1.00 79.81 114 PHE A C 1
ATOM 879 O O . PHE A 1 114 ? 16.630 -4.304 -22.835 1.00 79.81 114 PHE A O 1
ATOM 886 N N . SER A 1 115 ? 17.689 -3.197 -24.481 1.00 77.38 115 SER A N 1
ATOM 887 C CA . SER A 1 115 ? 18.994 -3.107 -23.826 1.00 77.38 115 SER A CA 1
ATOM 888 C C . SER A 1 115 ? 19.429 -1.645 -23.850 1.00 77.38 115 SER A C 1
ATOM 890 O O . SER A 1 115 ? 19.572 -1.100 -24.943 1.00 77.38 115 SER A O 1
ATOM 892 N N . PRO A 1 116 ? 19.618 -0.989 -22.691 1.00 68.25 116 PRO A N 1
ATOM 893 C CA . PRO A 1 116 ? 20.130 0.374 -22.679 1.00 68.25 116 PRO A CA 1
ATOM 894 C C . PRO A 1 116 ? 21.527 0.401 -23.311 1.00 68.25 116 PRO A C 1
ATOM 896 O O . PRO A 1 116 ? 22.337 -0.498 -23.064 1.00 68.25 116 PRO A O 1
ATOM 899 N N . GLU A 1 117 ? 21.813 1.425 -24.119 1.00 61.41 117 GLU A N 1
ATOM 900 C CA . GLU A 1 117 ? 23.143 1.612 -24.701 1.00 61.41 117 GLU A CA 1
ATOM 901 C C . GLU A 1 117 ? 24.194 1.676 -23.584 1.00 61.41 117 GLU A C 1
ATOM 903 O O . GLU A 1 117 ? 24.142 2.528 -22.692 1.00 61.41 117 GLU A O 1
ATOM 908 N N . LYS A 1 118 ? 25.157 0.749 -23.614 1.00 54.59 118 LYS A N 1
ATOM 909 C CA . LYS A 1 118 ? 26.327 0.798 -22.738 1.00 54.59 118 LYS A CA 1
ATOM 910 C C . LYS A 1 118 ? 27.380 1.659 -23.424 1.00 54.59 118 LYS A C 1
ATOM 912 O O . LYS A 1 118 ? 27.992 1.213 -24.390 1.00 54.59 118 LYS A O 1
ATOM 917 N N . SER A 1 119 ? 27.600 2.877 -22.926 1.00 48.53 119 SER A N 1
ATOM 918 C CA . SER A 1 119 ? 28.780 3.656 -23.318 1.00 48.53 119 SER A CA 1
ATOM 919 C C . SER A 1 119 ? 30.049 2.866 -22.947 1.00 48.53 119 SER A C 1
ATOM 921 O O . SER A 1 119 ? 30.132 2.395 -21.807 1.00 48.53 119 SER A O 1
ATOM 923 N N . PRO A 1 120 ? 31.025 2.699 -23.861 1.00 50.09 120 PRO A N 1
ATOM 924 C CA . PRO A 1 120 ? 32.248 1.931 -23.609 1.00 50.09 120 PRO A CA 1
ATOM 925 C C . PRO A 1 120 ? 33.175 2.570 -22.558 1.00 50.09 120 PRO A C 1
ATOM 927 O O . PRO A 1 120 ? 34.019 1.882 -21.990 1.00 50.09 120 PRO A O 1
ATOM 930 N N . GLU A 1 121 ? 32.993 3.852 -22.234 1.00 50.59 121 GLU A N 1
ATOM 931 C CA . GLU A 1 121 ? 33.767 4.563 -21.213 1.00 50.59 121 GLU A CA 1
ATOM 932 C C . GLU A 1 121 ? 32.894 4.882 -19.996 1.00 50.59 121 GLU A C 1
ATOM 934 O O . GLU A 1 121 ? 31.946 5.651 -20.122 1.00 50.59 121 GLU A O 1
ATOM 939 N N . THR A 1 122 ? 33.228 4.295 -18.834 1.00 51.72 122 THR A N 1
ATOM 940 C CA . THR A 1 122 ? 32.597 4.433 -17.496 1.00 51.72 122 THR A CA 1
ATOM 941 C C . THR A 1 122 ? 31.062 4.565 -17.498 1.00 51.72 122 THR A C 1
ATOM 943 O O . THR A 1 122 ? 30.553 5.604 -17.910 1.00 51.72 122 THR A O 1
ATOM 946 N N . PRO A 1 123 ? 30.285 3.600 -16.968 1.00 54.41 123 PRO A N 1
ATOM 947 C CA . PRO A 1 123 ? 28.822 3.630 -17.035 1.00 54.41 123 PRO A CA 1
ATOM 948 C C . PRO A 1 123 ? 28.242 4.780 -16.195 1.00 54.41 123 PRO A C 1
ATOM 950 O O . PRO A 1 123 ? 27.836 4.606 -15.047 1.00 54.41 123 PRO A O 1
ATOM 953 N N . LYS A 1 124 ? 28.211 5.988 -16.759 1.00 60.88 124 LYS A N 1
ATOM 954 C CA . LYS A 1 124 ? 27.497 7.125 -16.199 1.00 60.88 124 LYS A CA 1
ATOM 955 C C . LYS A 1 124 ? 26.027 6.927 -16.551 1.00 60.88 124 LYS A C 1
ATOM 957 O O . LYS A 1 124 ? 25.703 6.840 -17.736 1.00 60.88 124 LYS A O 1
ATOM 962 N N . PRO A 1 125 ? 25.129 6.842 -15.559 1.00 68.06 125 PRO A N 1
ATOM 963 C CA . PRO A 1 125 ? 23.711 6.722 -15.841 1.00 68.06 125 PRO A CA 1
ATOM 964 C C . PRO A 1 125 ? 23.238 7.930 -16.651 1.00 68.06 125 PRO A C 1
ATOM 966 O O . PRO A 1 125 ? 23.535 9.081 -16.310 1.00 68.06 125 PRO A O 1
ATOM 969 N N . GLY A 1 126 ? 22.493 7.661 -17.723 1.00 77.50 126 GLY A N 1
ATOM 970 C CA . GLY A 1 126 ? 21.886 8.703 -18.540 1.00 77.50 126 GLY A CA 1
ATOM 971 C C . GLY A 1 126 ? 21.013 9.629 -17.690 1.00 77.50 126 GLY A C 1
ATOM 972 O O . GLY A 1 126 ? 20.441 9.231 -16.671 1.00 77.50 126 GLY A O 1
ATOM 973 N N . ARG A 1 127 ? 20.887 10.898 -18.097 1.00 89.31 127 ARG A N 1
ATOM 974 C CA . ARG A 1 127 ? 19.954 11.825 -17.430 1.00 89.31 127 ARG A CA 1
ATOM 975 C C . ARG A 1 127 ? 18.523 11.320 -17.538 1.00 89.31 127 ARG A C 1
ATOM 977 O O . ARG A 1 127 ? 17.771 11.360 -16.568 1.00 89.31 127 ARG A O 1
ATOM 984 N N . ARG A 1 128 ? 18.151 10.843 -18.722 1.00 93.88 128 ARG A N 1
ATOM 985 C CA . ARG A 1 128 ? 16.813 10.346 -19.019 1.00 93.88 128 ARG A CA 1
ATOM 986 C C . ARG A 1 128 ? 16.904 8.984 -19.669 1.00 93.88 128 ARG A C 1
ATOM 988 O O . ARG A 1 128 ? 17.810 8.750 -20.460 1.00 93.88 128 ARG A O 1
ATOM 995 N N . LEU A 1 129 ? 15.954 8.127 -19.333 1.00 94.75 129 LEU A N 1
ATOM 996 C CA . LEU A 1 129 ? 15.806 6.809 -19.925 1.00 94.75 129 LEU A CA 1
ATOM 997 C C . LEU A 1 129 ? 14.326 6.568 -20.207 1.00 94.75 129 LEU A C 1
ATOM 999 O O . LEU A 1 129 ? 13.483 6.849 -19.353 1.00 94.75 129 LEU A O 1
ATOM 1003 N N . SER A 1 130 ? 14.024 6.065 -21.399 1.00 96.06 130 SER A N 1
ATOM 1004 C CA . SER A 1 130 ? 12.669 5.702 -21.801 1.00 96.06 130 SER A CA 1
ATOM 1005 C C . SER A 1 130 ? 12.693 4.305 -22.399 1.00 96.06 130 SER A C 1
ATOM 1007 O O . SER A 1 130 ? 13.386 4.077 -23.388 1.00 96.06 130 SER A O 1
ATOM 1009 N N . VAL A 1 131 ? 11.949 3.387 -21.796 1.00 95.12 131 VAL A N 1
ATOM 1010 C CA . VAL A 1 131 ? 11.664 2.065 -22.357 1.00 95.12 131 VAL A CA 1
ATOM 1011 C C . VAL A 1 131 ? 10.349 2.187 -23.130 1.00 95.12 131 VAL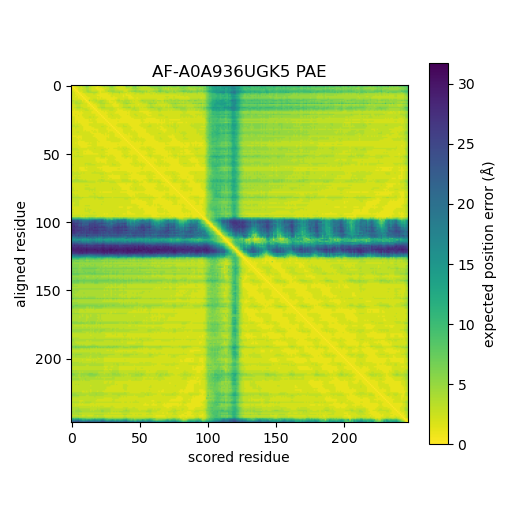 A C 1
ATOM 1013 O O . VAL A 1 131 ? 9.374 2.643 -22.532 1.00 95.12 131 VAL A O 1
ATOM 1016 N N . PRO A 1 132 ? 10.298 1.856 -24.430 1.00 95.12 132 PRO A N 1
ATOM 1017 C CA . PRO A 1 132 ? 9.050 1.886 -25.192 1.00 95.12 132 PRO A CA 1
ATOM 1018 C C . PRO A 1 132 ? 8.068 0.802 -24.734 1.00 95.12 132 PRO A C 1
ATOM 1020 O O . PRO A 1 132 ? 8.473 -0.177 -24.111 1.00 95.12 132 PRO A O 1
ATOM 1023 N N . ASP A 1 133 ? 6.796 0.956 -25.094 1.00 94.44 133 ASP A N 1
ATOM 1024 C CA . ASP A 1 133 ? 5.727 -0.001 -24.786 1.00 94.44 133 ASP A CA 1
ATOM 1025 C C . ASP A 1 133 ? 6.047 -1.421 -25.290 1.00 94.44 133 ASP A C 1
ATOM 1027 O O . ASP A 1 133 ? 6.750 -1.587 -26.290 1.00 94.44 133 ASP A O 1
ATOM 1031 N N . ASN A 1 134 ? 5.508 -2.449 -24.629 1.00 93.31 134 ASN A N 1
ATOM 1032 C CA . ASN A 1 134 ? 5.607 -3.864 -25.019 1.00 93.31 134 ASN A CA 1
ATOM 1033 C C . ASN A 1 134 ? 7.038 -4.439 -25.064 1.00 93.31 134 ASN A C 1
ATOM 1035 O O . ASN A 1 134 ? 7.349 -5.324 -25.870 1.00 93.31 134 ASN A O 1
ATOM 1039 N N . HIS A 1 135 ? 7.936 -3.942 -24.207 1.00 92.56 135 HIS A N 1
ATOM 1040 C CA . HIS A 1 135 ? 9.330 -4.392 -24.155 1.00 92.56 135 HIS A CA 1
ATOM 1041 C C . HIS A 1 135 ? 9.667 -5.215 -22.909 1.00 92.56 135 HIS A C 1
ATOM 1043 O O . HIS A 1 135 ? 9.195 -4.962 -21.798 1.00 92.56 135 HIS A O 1
ATOM 1049 N N . VAL A 1 136 ? 10.591 -6.164 -23.083 1.00 93.94 136 VAL A N 1
ATOM 1050 C CA . VAL A 1 136 ? 11.257 -6.868 -21.981 1.00 93.94 136 VAL A CA 1
ATOM 1051 C C . VAL A 1 136 ? 12.635 -6.272 -21.737 1.00 93.94 136 VAL A C 1
ATOM 1053 O O . VAL A 1 136 ? 13.474 -6.222 -22.638 1.00 93.94 136 VAL A O 1
ATOM 1056 N N . VAL A 1 137 ? 12.900 -5.912 -20.488 1.00 93.62 137 VAL A N 1
ATOM 1057 C CA . VAL A 1 137 ? 14.200 -5.453 -19.998 1.00 93.62 137 VAL A CA 1
ATOM 1058 C C . VAL A 1 137 ? 14.755 -6.506 -19.044 1.00 93.62 137 VAL A C 1
ATOM 1060 O O . VAL A 1 137 ? 14.079 -6.901 -18.098 1.00 93.62 137 VAL A O 1
ATOM 1063 N N . LYS A 1 138 ? 15.995 -6.953 -19.263 1.00 94.44 138 LYS A N 1
ATOM 1064 C CA . LYS A 1 138 ? 16.705 -7.888 -18.367 1.00 94.44 138 LYS A CA 1
ATOM 1065 C C . LYS A 1 138 ? 18.000 -7.271 -17.845 1.00 94.44 138 LYS A C 1
ATOM 1067 O O . LYS A 1 138 ? 19.092 -7.771 -18.111 1.00 94.44 138 LYS A O 1
ATOM 1072 N N . SER A 1 139 ? 17.876 -6.134 -17.179 1.00 92.19 139 SER A N 1
ATOM 1073 C CA . SER A 1 139 ? 18.990 -5.395 -16.592 1.00 92.19 139 SER A CA 1
ATOM 1074 C C . SER A 1 139 ? 18.471 -4.377 -15.588 1.00 92.19 139 SER A C 1
ATOM 1076 O O . SER A 1 139 ? 17.311 -3.967 -15.657 1.00 92.19 139 SER A O 1
ATOM 1078 N N . ASP A 1 140 ? 19.358 -3.893 -14.723 1.00 94.19 140 ASP A N 1
ATOM 1079 C CA . ASP A 1 140 ? 19.066 -2.711 -13.922 1.00 94.19 140 ASP A CA 1
ATOM 1080 C C . ASP A 1 140 ? 18.863 -1.485 -14.829 1.00 94.19 140 ASP A C 1
ATOM 1082 O O . ASP A 1 140 ? 19.571 -1.296 -15.825 1.00 94.19 140 ASP A O 1
ATOM 1086 N N . LEU A 1 141 ? 17.894 -0.643 -14.478 1.00 94.81 141 LEU A N 1
ATOM 1087 C CA . LEU A 1 141 ? 17.600 0.614 -15.153 1.00 94.81 141 LEU A CA 1
ATOM 1088 C C . LEU A 1 141 ? 17.915 1.777 -14.219 1.00 94.81 141 LEU A C 1
ATOM 1090 O O . LEU A 1 141 ? 17.319 1.902 -13.150 1.00 94.81 141 LEU A O 1
ATOM 1094 N N . ILE A 1 142 ? 18.838 2.649 -14.625 1.00 94.75 142 ILE A N 1
ATOM 1095 C CA . ILE A 1 142 ? 19.289 3.775 -13.801 1.00 94.75 142 ILE A CA 1
ATOM 1096 C C . ILE A 1 142 ? 19.228 5.065 -14.619 1.00 94.75 142 ILE A C 1
ATOM 1098 O O . ILE A 1 142 ? 19.872 5.171 -15.662 1.00 94.75 142 ILE A O 1
ATOM 1102 N N . ALA A 1 143 ? 18.494 6.062 -14.121 1.00 94.19 143 ALA A N 1
ATOM 1103 C CA . ALA A 1 143 ? 18.462 7.411 -14.684 1.00 94.19 143 ALA A CA 1
ATOM 1104 C C . ALA A 1 143 ? 18.590 8.475 -13.587 1.00 94.19 143 ALA A C 1
ATOM 1106 O O . ALA A 1 143 ? 17.939 8.393 -12.546 1.00 94.19 143 ALA A O 1
ATOM 1107 N N . THR A 1 144 ? 19.400 9.510 -13.815 1.00 93.69 144 THR A N 1
ATOM 1108 C CA . THR A 1 144 ? 19.661 10.550 -12.795 1.00 93.69 144 THR A CA 1
ATOM 1109 C C . THR A 1 144 ? 18.576 11.627 -12.702 1.00 93.69 144 THR A C 1
ATOM 1111 O O . THR A 1 144 ? 18.538 12.358 -11.717 1.00 93.69 144 THR A O 1
ATOM 1114 N N . ASP A 1 145 ? 17.675 11.735 -13.684 1.00 94.81 145 ASP A N 1
ATOM 1115 C CA . ASP A 1 145 ? 16.581 12.719 -13.699 1.00 94.81 145 ASP A CA 1
ATOM 1116 C C . ASP A 1 145 ? 15.217 12.036 -13.873 1.00 94.81 145 ASP A C 1
ATOM 1118 O O . ASP A 1 145 ? 14.450 11.952 -12.914 1.00 94.81 145 ASP A O 1
ATOM 1122 N N . LYS A 1 146 ? 14.914 11.507 -15.065 1.00 96.69 146 LYS A N 1
ATOM 1123 C CA . LYS A 1 146 ? 13.602 10.911 -15.377 1.00 96.69 146 LYS A CA 1
ATOM 1124 C C . LYS A 1 146 ? 13.745 9.526 -16.003 1.00 96.69 146 LYS A C 1
ATOM 1126 O O . LYS A 1 146 ? 14.466 9.378 -16.986 1.00 96.69 146 LYS A O 1
ATOM 1131 N N . LEU A 1 147 ? 13.005 8.553 -15.481 1.00 98.06 147 LEU A N 1
ATOM 1132 C CA . LEU A 1 147 ? 12.883 7.211 -16.047 1.00 98.06 147 LEU A CA 1
ATOM 1133 C C . LEU A 1 147 ? 11.419 6.950 -16.404 1.00 98.06 147 LEU A C 1
ATOM 1135 O O . LEU A 1 147 ? 10.535 7.140 -15.568 1.00 98.06 147 LEU A O 1
ATOM 1139 N N . VAL A 1 148 ? 11.165 6.550 -17.645 1.00 98.25 148 VAL A N 1
ATOM 1140 C CA . VAL A 1 148 ? 9.835 6.156 -18.118 1.00 98.25 148 VAL A CA 1
ATOM 1141 C C . VAL A 1 148 ? 9.897 4.719 -18.601 1.00 98.25 148 VAL A C 1
ATOM 1143 O O . VAL A 1 148 ? 10.728 4.384 -19.441 1.00 98.25 148 VAL A O 1
ATOM 1146 N N . ILE A 1 149 ? 9.023 3.883 -18.064 1.00 98.06 149 ILE A N 1
ATOM 1147 C CA . ILE A 1 149 ? 8.723 2.564 -18.604 1.00 98.06 149 ILE A CA 1
ATOM 1148 C C . ILE A 1 149 ? 7.382 2.688 -19.313 1.00 98.06 149 ILE A C 1
ATOM 1150 O O . ILE A 1 149 ? 6.429 3.187 -18.713 1.00 98.06 149 ILE A O 1
ATOM 1154 N N . GLY A 1 150 ? 7.343 2.294 -20.582 1.00 97.56 150 GLY A N 1
ATOM 1155 C CA . GLY A 1 150 ? 6.133 2.249 -21.389 1.00 97.56 150 GLY A CA 1
ATOM 1156 C C . GLY A 1 150 ? 5.092 1.276 -20.841 1.00 97.56 150 GLY A C 1
ATOM 1157 O O . GLY A 1 150 ? 5.292 0.624 -19.816 1.00 97.56 150 GLY A O 1
ATOM 1158 N N . ASN A 1 151 ? 3.959 1.188 -21.519 1.00 96.56 151 ASN A N 1
ATOM 1159 C CA . ASN A 1 151 ? 2.909 0.242 -21.156 1.00 96.56 151 ASN A CA 1
ATOM 1160 C C . ASN A 1 151 ? 3.342 -1.194 -21.452 1.00 96.56 151 ASN A C 1
ATOM 1162 O O . ASN A 1 151 ? 4.197 -1.430 -22.309 1.00 96.56 151 ASN A O 1
ATOM 1166 N N . GLU A 1 152 ? 2.745 -2.146 -20.740 1.00 95.44 152 GLU A N 1
ATOM 1167 C CA . GLU A 1 152 ? 2.864 -3.577 -21.024 1.00 95.44 152 GLU A CA 1
ATOM 1168 C C . GLU A 1 152 ? 4.326 -4.064 -21.069 1.00 95.44 152 GLU A C 1
ATOM 1170 O O . GLU A 1 152 ? 4.724 -4.943 -21.833 1.00 95.44 152 GLU A O 1
ATOM 1175 N N . CYS A 1 153 ? 5.180 -3.457 -20.244 1.00 95.81 153 CYS A N 1
ATOM 1176 C CA . CYS A 1 153 ? 6.589 -3.809 -20.167 1.00 95.81 153 CYS A CA 1
ATOM 1177 C C . CYS A 1 153 ? 6.837 -4.872 -19.098 1.00 95.81 153 CYS A C 1
ATOM 1179 O O . CYS A 1 153 ? 6.174 -4.910 -18.061 1.00 95.81 153 CYS A O 1
ATOM 1181 N N . ARG A 1 154 ? 7.882 -5.683 -19.283 1.00 96.31 154 ARG A N 1
ATOM 1182 C CA . ARG A 1 154 ? 8.398 -6.569 -18.231 1.00 96.31 154 ARG A CA 1
ATOM 1183 C C . ARG A 1 154 ? 9.844 -6.231 -17.914 1.00 96.31 154 ARG A C 1
ATOM 1185 O O . ARG A 1 154 ? 10.729 -6.429 -18.743 1.00 96.31 154 ARG A O 1
ATOM 1192 N N . VAL A 1 155 ? 10.094 -5.774 -16.696 1.00 96.25 155 VAL A N 1
ATOM 1193 C CA . VAL A 1 155 ? 11.435 -5.451 -16.205 1.00 96.25 155 VAL A CA 1
ATOM 1194 C C . VAL A 1 155 ? 11.884 -6.517 -15.219 1.00 96.25 155 VAL A C 1
ATOM 1196 O O . VAL A 1 155 ? 11.216 -6.758 -14.220 1.00 96.25 155 VAL A O 1
ATOM 1199 N N . ILE A 1 156 ? 13.022 -7.142 -15.501 1.00 96.25 156 ILE A N 1
ATOM 1200 C CA . ILE A 1 156 ? 13.712 -8.079 -14.615 1.00 96.25 156 ILE A CA 1
ATOM 1201 C C . ILE A 1 156 ? 15.039 -7.426 -14.233 1.00 96.25 156 ILE A C 1
ATOM 1203 O O . ILE A 1 156 ? 15.982 -7.410 -15.030 1.00 96.25 156 ILE A O 1
ATOM 1207 N N . GLY A 1 157 ? 15.081 -6.837 -13.042 1.00 94.88 157 GLY A N 1
ATOM 1208 C CA . GLY A 1 157 ? 16.169 -5.977 -12.585 1.00 94.88 157 GLY A CA 1
ATOM 1209 C C . GLY A 1 157 ? 15.670 -4.822 -11.720 1.00 94.88 157 GLY A C 1
ATOM 1210 O O . GLY A 1 157 ? 14.469 -4.570 -11.605 1.00 94.88 157 GLY A O 1
ATOM 1211 N N . ASN A 1 158 ? 16.603 -4.110 -11.098 1.00 97.50 158 ASN A N 1
ATOM 1212 C CA . ASN A 1 158 ? 16.300 -2.983 -10.224 1.00 97.50 158 ASN A CA 1
ATOM 1213 C C . ASN A 1 158 ? 16.088 -1.697 -11.025 1.00 97.50 158 ASN A C 1
ATOM 1215 O O . ASN A 1 158 ? 16.737 -1.460 -12.042 1.00 97.50 158 ASN A O 1
ATOM 1219 N N . ILE A 1 159 ? 15.221 -0.820 -10.528 1.00 98.00 159 ILE A N 1
ATOM 1220 C CA . ILE A 1 159 ? 14.926 0.477 -11.136 1.00 98.00 159 ILE A CA 1
ATOM 1221 C C . ILE A 1 159 ? 15.354 1.580 -10.173 1.00 98.00 159 ILE A C 1
ATOM 1223 O O . ILE A 1 159 ? 14.924 1.613 -9.020 1.00 98.00 159 ILE A O 1
ATOM 1227 N N . ARG A 1 160 ? 16.167 2.520 -10.656 1.00 97.69 160 ARG A N 1
ATOM 1228 C CA . ARG A 1 160 ? 16.584 3.713 -9.917 1.00 97.69 160 ARG A CA 1
ATOM 1229 C C . ARG A 1 160 ? 16.371 4.969 -10.755 1.00 97.69 160 ARG A C 1
ATOM 1231 O O . ARG A 1 160 ? 16.967 5.121 -11.818 1.00 97.69 160 ARG A O 1
ATOM 1238 N N . ALA A 1 161 ? 15.570 5.897 -10.244 1.00 97.19 161 ALA A N 1
ATOM 1239 C CA . ALA A 1 161 ? 15.369 7.214 -10.839 1.00 97.19 161 ALA A CA 1
ATOM 1240 C C . ALA A 1 161 ? 15.747 8.335 -9.859 1.00 97.19 161 ALA A C 1
ATOM 1242 O O . ALA A 1 161 ? 15.593 8.192 -8.649 1.00 97.19 161 ALA A O 1
ATOM 1243 N N . GLY A 1 162 ? 16.221 9.466 -10.379 1.00 96.94 162 GLY A N 1
ATOM 1244 C CA . GLY A 1 162 ? 16.467 10.661 -9.571 1.00 96.94 162 G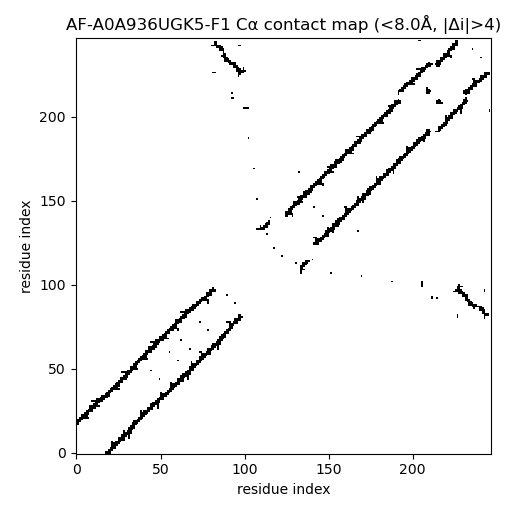LY A CA 1
ATOM 1245 C C . GLY A 1 162 ? 15.170 11.382 -9.207 1.00 96.94 162 GLY A C 1
ATOM 1246 O O . GLY A 1 162 ? 14.669 11.255 -8.101 1.00 96.94 162 GLY A O 1
ATOM 1247 N N . LYS A 1 163 ? 14.593 12.155 -10.130 1.00 96.38 163 LYS A N 1
ATOM 1248 C CA . LYS A 1 163 ? 13.453 13.040 -9.826 1.00 96.38 163 LYS A CA 1
ATOM 1249 C C . LYS A 1 163 ? 12.091 12.413 -10.074 1.00 96.38 163 LYS A C 1
ATOM 1251 O O . LYS A 1 163 ? 11.136 12.722 -9.359 1.00 96.38 163 LYS A O 1
ATOM 1256 N N . HIS A 1 164 ? 11.963 11.601 -11.120 1.00 98.06 164 HIS A N 1
ATOM 1257 C CA . HIS A 1 164 ? 10.672 11.026 -11.466 1.00 98.06 164 HIS A CA 1
ATOM 1258 C C . HIS A 1 164 ? 10.787 9.664 -12.138 1.00 98.06 164 HIS A C 1
ATOM 1260 O O . HIS A 1 164 ? 11.548 9.498 -13.093 1.00 98.06 164 HIS A O 1
ATOM 1266 N N . LEU A 1 165 ? 9.975 8.724 -11.664 1.00 98.69 165 LEU A N 1
ATOM 1267 C CA . LEU A 1 165 ? 9.776 7.413 -12.261 1.00 98.69 165 LEU A CA 1
ATOM 1268 C C . LEU A 1 165 ? 8.314 7.267 -12.677 1.00 98.69 165 LEU A C 1
ATOM 1270 O O . LEU A 1 165 ? 7.411 7.515 -11.877 1.00 98.69 165 LEU A O 1
ATOM 1274 N N . ILE A 1 166 ? 8.098 6.841 -13.915 1.00 98.81 166 ILE A N 1
ATOM 1275 C CA . ILE A 1 166 ? 6.783 6.485 -14.443 1.00 98.81 166 ILE A CA 1
ATOM 1276 C C . ILE A 1 166 ? 6.835 5.023 -14.872 1.00 98.81 166 ILE A C 1
ATOM 1278 O O . ILE A 1 166 ? 7.720 4.648 -15.642 1.00 98.81 166 ILE A O 1
ATOM 1282 N N . ILE A 1 167 ? 5.892 4.224 -14.382 1.00 98.69 167 ILE A N 1
ATOM 1283 C CA . ILE A 1 167 ? 5.676 2.838 -14.798 1.00 98.69 167 ILE A CA 1
ATOM 1284 C C . ILE A 1 167 ? 4.342 2.784 -15.533 1.00 98.69 167 ILE A C 1
ATOM 1286 O O . ILE A 1 167 ? 3.303 3.026 -14.916 1.00 98.69 167 ILE A O 1
ATOM 1290 N N . GLY A 1 168 ? 4.392 2.534 -16.842 1.00 98.25 168 GLY A N 1
ATOM 1291 C CA . GLY A 1 168 ? 3.228 2.433 -17.718 1.00 98.25 168 GLY A CA 1
ATOM 1292 C C . GLY A 1 168 ? 2.302 1.281 -17.345 1.00 98.25 168 GLY A C 1
ATOM 1293 O O . GLY A 1 168 ? 2.694 0.351 -16.637 1.00 98.25 168 GLY A O 1
ATOM 1294 N N . ALA A 1 169 ? 1.059 1.362 -17.813 1.00 96.62 169 ALA A N 1
ATOM 1295 C CA . ALA A 1 169 ? -0.015 0.456 -17.428 1.00 96.62 169 ALA A CA 1
ATOM 1296 C C . ALA A 1 169 ? 0.322 -1.003 -17.759 1.00 96.62 169 ALA A C 1
ATOM 1298 O O . ALA A 1 169 ? 1.056 -1.273 -18.706 1.00 96.62 169 ALA A O 1
ATOM 1299 N N . TYR A 1 170 ? -0.221 -1.935 -16.976 1.00 95.56 170 TYR A N 1
ATOM 1300 C CA . TYR A 1 170 ? -0.089 -3.384 -17.161 1.00 95.56 170 TYR A CA 1
ATOM 1301 C C . TYR A 1 170 ? 1.364 -3.885 -17.210 1.00 95.56 170 TYR A C 1
ATOM 1303 O O . TYR A 1 170 ? 1.650 -4.954 -17.743 1.00 95.56 170 TYR A O 1
ATOM 1311 N N . SER A 1 171 ? 2.300 -3.125 -16.636 1.00 96.88 171 SER A N 1
ATOM 1312 C CA . SER A 1 171 ? 3.707 -3.513 -16.581 1.00 96.88 171 SER A CA 1
ATOM 1313 C C . SER A 1 171 ? 4.006 -4.410 -15.384 1.00 96.88 171 SER A C 1
ATOM 1315 O O . SER A 1 171 ? 3.436 -4.271 -14.297 1.00 96.88 171 SER A O 1
ATOM 1317 N N . ARG A 1 172 ? 4.980 -5.303 -15.554 1.00 97.25 172 ARG A N 1
ATOM 1318 C CA . ARG A 1 172 ? 5.500 -6.176 -14.502 1.00 97.25 172 ARG A CA 1
ATOM 1319 C C . ARG A 1 172 ? 6.934 -5.806 -14.161 1.00 97.25 172 ARG A C 1
ATOM 1321 O O . ARG A 1 172 ? 7.789 -5.743 -15.043 1.00 97.25 172 ARG A O 1
ATOM 1328 N N . VAL A 1 173 ? 7.213 -5.616 -12.876 1.00 97.50 173 VAL A N 1
ATOM 1329 C CA . VAL A 1 173 ? 8.567 -5.345 -12.381 1.00 97.50 173 VAL A CA 1
ATOM 1330 C C . VAL A 1 173 ? 8.978 -6.399 -11.366 1.00 97.50 173 VAL A C 1
ATOM 1332 O O . VAL A 1 173 ? 8.381 -6.539 -10.298 1.00 97.50 173 VAL A O 1
ATOM 1335 N N . GLU A 1 174 ? 10.044 -7.107 -11.712 1.00 96.69 174 GLU A N 1
ATOM 1336 C CA . GLU A 1 174 ? 10.731 -8.101 -10.901 1.00 96.69 174 GLU A CA 1
ATOM 1337 C C . GLU A 1 174 ? 12.063 -7.513 -10.422 1.00 96.69 174 GLU A C 1
ATOM 1339 O O . GLU A 1 174 ? 13.109 -7.696 -11.046 1.00 96.69 174 GLU A O 1
ATOM 1344 N N . GLY A 1 175 ? 12.012 -6.755 -9.327 1.00 96.00 175 GLY A N 1
ATOM 1345 C CA . GLY A 1 175 ? 13.181 -6.103 -8.738 1.00 96.00 175 GLY A CA 1
ATOM 1346 C C . GLY A 1 175 ? 12.813 -4.932 -7.833 1.00 96.00 175 GLY A C 1
ATOM 1347 O O . GLY A 1 175 ? 11.643 -4.562 -7.719 1.00 96.00 175 GLY A O 1
ATOM 1348 N N . ALA A 1 176 ? 13.813 -4.360 -7.161 1.00 98.25 176 ALA A N 1
ATOM 1349 C CA . ALA A 1 176 ? 13.606 -3.211 -6.286 1.00 98.25 176 ALA A CA 1
ATOM 1350 C C . ALA A 1 176 ? 13.401 -1.924 -7.096 1.00 98.25 176 ALA A C 1
ATOM 1352 O O . ALA A 1 176 ? 14.075 -1.692 -8.101 1.00 98.25 176 ALA A O 1
ATOM 1353 N N . ILE A 1 177 ? 12.509 -1.059 -6.622 1.00 98.75 177 ILE A N 1
ATOM 1354 C CA . ILE A 1 177 ? 12.160 0.212 -7.251 1.00 98.75 177 ILE A CA 1
ATOM 1355 C C . ILE A 1 177 ? 12.513 1.345 -6.294 1.00 98.75 177 ILE A C 1
ATOM 1357 O O . ILE A 1 177 ? 11.992 1.422 -5.182 1.00 98.75 177 ILE A O 1
ATOM 1361 N N . PHE A 1 178 ? 13.381 2.250 -6.733 1.00 98.56 178 PHE A N 1
ATOM 1362 C CA . PHE A 1 178 ? 13.822 3.394 -5.945 1.00 98.56 178 PHE A CA 1
ATOM 1363 C C . PHE A 1 178 ? 13.736 4.699 -6.743 1.00 98.56 178 PHE A C 1
ATOM 1365 O O . PHE A 1 178 ? 14.213 4.782 -7.877 1.00 98.56 178 PHE A O 1
ATOM 1372 N N . CYS A 1 179 ? 13.195 5.749 -6.128 1.00 98.31 179 CYS A N 1
ATOM 1373 C CA . CYS A 1 179 ? 13.192 7.099 -6.685 1.00 98.31 179 CYS A CA 1
ATOM 1374 C C . CYS A 1 179 ? 13.508 8.148 -5.608 1.00 98.31 179 CYS A C 1
ATOM 1376 O O . CYS A 1 179 ? 12.883 8.152 -4.546 1.00 98.31 179 CYS A O 1
ATOM 1378 N N . ASP A 1 180 ? 14.434 9.077 -5.871 1.00 97.81 180 ASP A N 1
ATOM 1379 C CA . ASP A 1 180 ? 14.664 10.211 -4.955 1.00 97.81 180 ASP A CA 1
ATOM 1380 C C . ASP A 1 180 ? 13.527 11.250 -5.001 1.00 97.81 180 ASP A C 1
ATOM 1382 O O . ASP A 1 180 ? 13.417 12.089 -4.111 1.00 97.81 180 ASP A O 1
ATOM 1386 N N . GLY A 1 181 ? 12.671 11.210 -6.020 1.00 98.00 181 GLY A N 1
ATOM 1387 C CA . GLY A 1 181 ? 11.510 12.081 -6.153 1.00 98.00 181 GLY A CA 1
ATOM 1388 C C . GLY A 1 181 ? 10.202 11.302 -6.152 1.00 98.00 181 GLY A C 1
ATOM 1389 O O . GLY A 1 181 ? 9.895 10.585 -5.199 1.00 98.00 181 GLY A O 1
ATOM 1390 N N . ASN A 1 182 ? 9.403 11.487 -7.202 1.00 98.56 182 ASN A N 1
ATOM 1391 C CA . ASN A 1 182 ? 8.046 10.943 -7.285 1.00 98.56 182 ASN A CA 1
ATOM 1392 C C . ASN A 1 182 ? 7.996 9.668 -8.134 1.00 98.56 182 ASN A C 1
ATOM 1394 O O . ASN A 1 182 ? 8.654 9.605 -9.177 1.00 98.56 182 ASN A O 1
ATOM 1398 N N . ILE A 1 183 ? 7.159 8.708 -7.749 1.00 98.81 183 ILE A N 1
ATOM 1399 C CA . ILE A 1 183 ? 6.837 7.519 -8.548 1.00 98.81 183 ILE A CA 1
ATOM 1400 C C . ILE A 1 183 ? 5.358 7.562 -8.936 1.00 98.81 183 ILE A C 1
ATOM 1402 O O . ILE A 1 183 ? 4.496 7.758 -8.080 1.00 98.81 183 ILE A O 1
ATOM 1406 N N . THR A 1 184 ? 5.070 7.340 -10.215 1.00 98.81 184 THR A N 1
ATOM 1407 C CA . THR A 1 184 ? 3.710 7.108 -10.718 1.00 98.81 184 THR A CA 1
ATOM 1408 C C . THR A 1 184 ? 3.633 5.700 -11.283 1.00 98.81 184 THR A C 1
ATOM 1410 O O . THR A 1 184 ? 4.418 5.350 -12.166 1.00 98.81 184 THR A O 1
ATOM 1413 N N . ILE A 1 185 ? 2.706 4.902 -10.766 1.00 98.62 185 ILE A N 1
ATOM 1414 C CA . ILE A 1 185 ? 2.435 3.535 -11.208 1.00 98.62 185 ILE A CA 1
ATOM 1415 C C . ILE A 1 185 ? 1.039 3.536 -11.815 1.00 98.62 185 ILE A C 1
ATOM 1417 O O . ILE A 1 185 ? 0.057 3.754 -11.100 1.00 98.62 185 ILE A O 1
ATOM 1421 N N . PHE A 1 186 ? 0.964 3.320 -13.125 1.00 98.06 186 PHE A N 1
ATOM 1422 C CA . PHE A 1 186 ? -0.303 3.213 -13.836 1.00 98.06 186 PHE A CA 1
ATOM 1423 C C . PHE A 1 186 ? -0.993 1.873 -13.570 1.00 98.06 186 PHE A C 1
ATOM 1425 O O . PHE A 1 186 ? -0.460 0.991 -12.903 1.00 98.06 186 PHE A O 1
ATOM 1432 N N . GLU A 1 187 ? -2.231 1.768 -14.037 1.00 95.38 187 GLU A N 1
ATOM 1433 C CA . GLU A 1 187 ? -3.140 0.683 -13.685 1.00 95.38 187 GLU A CA 1
ATOM 1434 C C . GLU A 1 187 ? -2.618 -0.709 -14.046 1.00 95.38 187 GLU A C 1
ATOM 1436 O O . GLU A 1 187 ? -1.826 -0.869 -14.971 1.00 95.38 187 GLU A O 1
ATOM 1441 N N . GLY A 1 188 ? -3.085 -1.733 -13.333 1.00 94.12 188 GLY A N 1
ATOM 1442 C CA . GLY A 1 188 ? -2.824 -3.127 -13.704 1.00 94.12 188 GLY A CA 1
ATOM 1443 C C . GLY A 1 188 ? -1.386 -3.610 -13.482 1.00 94.12 188 GLY A C 1
ATOM 1444 O O . GLY A 1 188 ? -1.057 -4.715 -13.907 1.00 94.12 188 GLY A O 1
ATOM 1445 N N . CYS A 1 189 ? -0.513 -2.811 -12.861 1.00 97.06 189 CYS A N 1
ATOM 1446 C CA . CYS A 1 189 ? 0.888 -3.187 -12.678 1.00 97.06 189 CYS A CA 1
ATOM 1447 C C . CYS A 1 189 ? 1.080 -4.271 -11.608 1.00 97.06 189 CYS A C 1
ATOM 1449 O O . CYS A 1 189 ? 0.408 -4.275 -10.575 1.00 97.06 189 CYS A O 1
ATOM 1451 N N . GLN A 1 190 ? 2.070 -5.140 -11.816 1.00 97.31 190 GLN A N 1
ATOM 1452 C CA . GLN A 1 190 ? 2.481 -6.184 -10.870 1.00 97.31 190 GLN A CA 1
ATOM 1453 C C . GLN A 1 190 ? 3.925 -5.957 -10.423 1.00 97.31 190 GLN A C 1
ATOM 1455 O O . GLN A 1 190 ? 4.850 -6.024 -11.234 1.00 97.31 190 GLN A O 1
ATOM 1460 N N . LEU A 1 191 ? 4.134 -5.694 -9.135 1.00 97.81 191 LEU A N 1
ATOM 1461 C CA . LEU A 1 191 ? 5.425 -5.258 -8.599 1.00 97.81 191 LEU A CA 1
ATOM 1462 C C . LEU A 1 191 ? 5.847 -6.197 -7.466 1.00 97.81 191 LEU A C 1
ATOM 1464 O O . LEU A 1 191 ? 5.227 -6.198 -6.404 1.00 97.81 191 LEU A O 1
ATOM 1468 N N . SER A 1 192 ? 6.875 -7.022 -7.677 1.00 95.12 192 SER A N 1
ATOM 1469 C CA . SER A 1 192 ? 7.266 -8.041 -6.687 1.00 95.12 192 SER A CA 1
ATOM 1470 C C . SER A 1 192 ? 8.300 -7.560 -5.667 1.00 95.12 192 SER A C 1
ATOM 1472 O O . SER A 1 192 ? 8.341 -8.075 -4.554 1.00 95.12 192 SER A O 1
ATOM 1474 N N . GLY A 1 193 ? 9.131 -6.578 -6.023 1.00 95.12 193 GLY A N 1
ATOM 1475 C CA . GLY A 1 193 ? 10.168 -6.043 -5.141 1.00 95.12 193 GLY A CA 1
ATOM 1476 C C . GLY A 1 193 ? 9.731 -4.811 -4.344 1.00 95.12 193 GLY A C 1
ATOM 1477 O O . GLY A 1 193 ? 8.638 -4.279 -4.568 1.00 95.12 193 GLY A O 1
ATOM 1478 N N . PRO A 1 194 ? 10.573 -4.352 -3.398 1.00 98.31 194 PRO A N 1
ATOM 1479 C CA . PRO A 1 194 ? 10.279 -3.191 -2.566 1.00 98.31 194 PRO A CA 1
ATOM 1480 C C . PRO A 1 194 ? 10.234 -1.907 -3.397 1.00 98.31 194 PRO A C 1
ATOM 1482 O O . PRO A 1 194 ? 11.034 -1.724 -4.315 1.00 98.31 194 PRO A O 1
ATOM 1485 N N . ILE A 1 195 ? 9.333 -0.998 -3.032 1.00 98.81 195 ILE A N 1
ATOM 1486 C CA . ILE A 1 195 ? 9.094 0.271 -3.719 1.00 98.81 195 ILE A CA 1
ATOM 1487 C C . ILE A 1 195 ? 9.336 1.412 -2.740 1.00 98.81 195 ILE A C 1
ATOM 1489 O O . ILE A 1 195 ? 8.645 1.529 -1.728 1.00 98.81 195 ILE A O 1
ATOM 1493 N N . VAL A 1 196 ? 10.304 2.271 -3.044 1.00 98.81 196 VAL A N 1
ATOM 1494 C CA . VAL A 1 196 ? 10.684 3.387 -2.175 1.00 98.81 196 VAL A CA 1
ATOM 1495 C C . VAL A 1 196 ? 10.764 4.680 -2.972 1.00 98.81 196 VAL A C 1
ATOM 1497 O O . VAL A 1 196 ? 11.518 4.779 -3.940 1.00 98.81 196 VAL A O 1
ATOM 1500 N N . ALA A 1 197 ? 10.036 5.698 -2.517 1.00 98.56 197 ALA A N 1
ATOM 1501 C CA . ALA A 1 197 ? 10.175 7.068 -2.994 1.00 98.56 197 ALA A CA 1
ATOM 1502 C C . ALA A 1 197 ? 10.475 8.011 -1.829 1.00 98.56 197 ALA A C 1
ATOM 1504 O O . ALA A 1 197 ? 9.892 7.879 -0.753 1.00 98.56 197 ALA A O 1
ATOM 1505 N N . LYS A 1 198 ? 11.338 9.008 -2.034 1.00 98.25 198 LYS A N 1
ATOM 1506 C CA . LYS A 1 198 ? 11.596 10.023 -0.995 1.00 98.25 198 LYS A CA 1
ATOM 1507 C C . LYS A 1 198 ? 10.565 11.155 -0.960 1.00 98.25 198 LYS A C 1
ATOM 1509 O O . LYS A 1 198 ? 10.600 11.934 -0.014 1.00 98.25 198 LYS A O 1
ATOM 1514 N N . ALA A 1 199 ? 9.659 11.254 -1.938 1.00 98.25 199 ALA A N 1
ATOM 1515 C CA . ALA A 1 199 ? 8.622 12.291 -1.965 1.00 98.25 199 ALA A CA 1
ATOM 1516 C C . ALA A 1 199 ? 7.195 11.719 -1.978 1.00 98.25 199 ALA A C 1
ATOM 1518 O O . ALA A 1 199 ? 6.480 11.815 -0.979 1.00 98.25 199 ALA A O 1
ATOM 1519 N N . CYS A 1 200 ? 6.771 11.124 -3.094 1.00 98.50 200 CYS A N 1
ATOM 1520 C CA . CYS A 1 200 ? 5.397 10.659 -3.280 1.00 98.50 200 CYS A CA 1
ATOM 1521 C C . CYS A 1 200 ? 5.343 9.404 -4.157 1.00 98.50 200 CYS A C 1
ATOM 1523 O O . CYS A 1 200 ? 6.099 9.296 -5.126 1.00 98.50 200 CYS A O 1
ATOM 1525 N N . ILE A 1 201 ? 4.420 8.491 -3.850 1.00 98.81 201 ILE A N 1
ATOM 1526 C CA . ILE A 1 201 ? 4.016 7.405 -4.752 1.00 98.81 201 ILE A CA 1
ATOM 1527 C C . ILE A 1 201 ? 2.519 7.524 -5.014 1.00 98.81 201 ILE A C 1
ATOM 1529 O O . ILE A 1 201 ? 1.716 7.586 -4.079 1.00 98.81 201 ILE A O 1
ATOM 1533 N N . VAL A 1 202 ? 2.155 7.507 -6.293 1.00 98.75 202 VAL A N 1
ATOM 1534 C CA . VAL A 1 202 ? 0.771 7.366 -6.747 1.00 98.75 202 VAL A CA 1
ATOM 1535 C C . VAL A 1 202 ? 0.622 6.012 -7.429 1.00 98.75 202 VAL A C 1
ATOM 1537 O O . VAL A 1 202 ? 1.338 5.721 -8.387 1.00 98.75 202 VAL A O 1
ATOM 1540 N N . VAL A 1 203 ? -0.299 5.191 -6.928 1.00 98.31 203 VAL A N 1
ATOM 1541 C CA . VAL A 1 203 ? -0.634 3.870 -7.470 1.00 98.31 203 VAL A CA 1
ATOM 1542 C C . VAL A 1 203 ? -2.054 3.913 -8.016 1.00 98.31 203 VAL A C 1
ATOM 1544 O O . VAL A 1 203 ? -2.992 4.191 -7.270 1.00 98.31 203 VAL A O 1
ATOM 1547 N N . HIS A 1 204 ? -2.212 3.648 -9.308 1.00 97.06 204 HIS A N 1
ATOM 1548 C CA . HIS A 1 204 ? -3.514 3.570 -9.971 1.00 97.06 204 HIS A CA 1
ATOM 1549 C C . HIS A 1 204 ? -4.225 2.242 -9.672 1.00 97.06 204 HIS A C 1
ATOM 1551 O O . HIS A 1 204 ? -3.733 1.414 -8.902 1.00 97.06 204 HIS A O 1
ATOM 1557 N N . THR A 1 205 ? -5.432 2.077 -10.216 1.00 94.38 205 THR A N 1
ATOM 1558 C CA . THR A 1 205 ? -6.299 0.926 -9.930 1.00 94.38 205 THR A CA 1
ATOM 1559 C C . THR A 1 205 ? -5.712 -0.400 -10.428 1.00 94.38 205 THR A C 1
ATOM 1561 O O . THR A 1 205 ? -4.898 -0.430 -11.351 1.00 94.38 205 THR A O 1
ATOM 1564 N N . ARG A 1 206 ? -6.174 -1.521 -9.862 1.00 93.50 206 ARG A N 1
ATOM 1565 C CA . ARG A 1 206 ? -5.825 -2.891 -10.286 1.00 93.50 206 ARG A CA 1
ATOM 1566 C C . ARG A 1 206 ? -4.335 -3.227 -10.179 1.00 93.50 206 ARG A C 1
ATOM 1568 O O . ARG A 1 206 ? -3.872 -4.155 -10.834 1.00 93.50 206 ARG A O 1
ATOM 1575 N N . CYS A 1 207 ? -3.583 -2.494 -9.367 1.00 96.06 207 CYS A N 1
ATOM 1576 C CA . CYS A 1 207 ? -2.180 -2.798 -9.118 1.00 96.06 207 CYS A CA 1
ATOM 1577 C C . CYS A 1 207 ? -2.035 -3.822 -7.994 1.00 96.06 207 CYS A C 1
ATOM 1579 O O . CYS A 1 207 ? -2.797 -3.820 -7.025 1.00 96.06 207 CYS A O 1
ATOM 1581 N N . GLN A 1 208 ? -1.000 -4.646 -8.097 1.00 97.12 208 GLN A N 1
ATOM 1582 C CA . GLN A 1 208 ? -0.615 -5.611 -7.080 1.00 97.12 208 GLN A CA 1
ATOM 1583 C C . GLN A 1 208 ? 0.836 -5.381 -6.662 1.00 97.12 208 GLN A C 1
ATOM 1585 O O . GLN A 1 208 ? 1.739 -5.361 -7.503 1.00 97.12 208 GLN A O 1
ATOM 1590 N N . VAL A 1 209 ? 1.060 -5.250 -5.353 1.00 97.75 209 VAL A N 1
ATOM 1591 C CA . VAL A 1 209 ? 2.403 -5.170 -4.770 1.00 97.75 209 VAL A CA 1
ATOM 1592 C C . VAL A 1 209 ? 2.674 -6.377 -3.881 1.00 97.75 209 VAL A C 1
ATOM 1594 O O . VAL A 1 209 ? 2.010 -6.577 -2.865 1.00 97.75 209 VAL A O 1
ATOM 1597 N N . GLY A 1 210 ? 3.676 -7.168 -4.252 1.00 97.12 210 GLY A N 1
ATOM 1598 C CA . GLY A 1 210 ? 3.968 -8.450 -3.623 1.00 97.12 210 GLY A CA 1
ATOM 1599 C C . GLY A 1 210 ? 2.903 -9.516 -3.899 1.00 97.12 210 GLY A C 1
ATOM 1600 O O . GLY A 1 210 ? 1.933 -9.323 -4.634 1.00 97.12 210 GLY A O 1
ATOM 1601 N N . THR A 1 211 ? 3.109 -10.676 -3.296 1.00 95.19 211 THR A N 1
ATOM 1602 C CA . THR A 1 211 ? 2.207 -11.838 -3.290 1.00 95.19 211 THR A CA 1
ATOM 1603 C C . THR A 1 211 ? 2.136 -12.392 -1.867 1.00 95.19 211 THR A C 1
ATOM 1605 O O . THR A 1 211 ? 2.919 -11.978 -1.010 1.00 95.19 211 THR A O 1
ATOM 1608 N N . MET A 1 212 ? 1.227 -13.331 -1.599 1.00 91.69 212 MET A N 1
ATOM 1609 C CA . MET A 1 212 ? 1.177 -14.007 -0.295 1.00 91.69 212 MET A CA 1
ATOM 1610 C C . MET A 1 212 ? 2.488 -14.747 0.009 1.00 91.69 212 MET A C 1
ATOM 1612 O O . MET A 1 212 ? 2.950 -14.742 1.148 1.00 91.69 212 MET A O 1
ATOM 1616 N N . GLU A 1 213 ? 3.096 -15.356 -1.008 1.00 94.06 213 GLU A N 1
ATOM 1617 C CA . GLU A 1 213 ? 4.330 -16.139 -0.902 1.00 94.06 213 GLU A CA 1
ATOM 1618 C C . GLU A 1 213 ? 5.571 -15.241 -0.836 1.00 94.06 213 GLU A C 1
ATOM 1620 O O . GLU A 1 213 ? 6.549 -15.562 -0.161 1.00 94.06 213 GLU A O 1
ATOM 1625 N N . GLN A 1 214 ? 5.529 -14.107 -1.535 1.00 95.00 214 GLN A N 1
ATOM 1626 C CA . GLN A 1 214 ? 6.596 -13.115 -1.586 1.00 95.00 214 GLN A CA 1
ATOM 1627 C C . GLN A 1 214 ? 6.025 -11.722 -1.276 1.00 95.00 214 GLN A C 1
ATOM 1629 O O . GLN A 1 214 ? 5.741 -10.950 -2.203 1.00 95.00 214 GLN A O 1
ATOM 1634 N N . PRO A 1 215 ? 5.818 -11.393 0.014 1.00 97.06 215 PRO A N 1
ATOM 1635 C CA . PRO A 1 215 ? 5.345 -10.077 0.415 1.00 97.06 215 PRO A CA 1
ATOM 1636 C C . PRO A 1 215 ? 6.387 -9.005 0.089 1.00 97.06 215 PRO A C 1
ATOM 1638 O O . PRO A 1 215 ? 7.590 -9.268 0.024 1.00 97.06 215 PRO A O 1
ATOM 1641 N N . SER A 1 216 ? 5.916 -7.777 -0.090 1.00 98.00 216 SER A N 1
ATOM 1642 C CA . SER A 1 216 ? 6.746 -6.628 -0.430 1.00 98.00 216 SER A CA 1
ATOM 1643 C C . SER A 1 216 ? 6.420 -5.423 0.462 1.00 98.00 216 SER A C 1
ATOM 1645 O O . SER A 1 216 ? 5.593 -5.486 1.377 1.00 98.00 216 SER A O 1
ATOM 1647 N N . THR A 1 217 ? 7.123 -4.322 0.216 1.00 98.38 217 THR A N 1
ATOM 1648 C CA . THR A 1 217 ? 7.001 -3.076 0.965 1.00 98.38 217 THR A CA 1
ATOM 1649 C C . THR A 1 217 ? 6.841 -1.896 0.016 1.00 98.38 217 THR A C 1
ATOM 1651 O O . THR A 1 217 ? 7.597 -1.771 -0.947 1.00 98.38 217 THR A O 1
ATOM 1654 N N . VAL A 1 218 ? 5.907 -0.997 0.325 1.00 98.69 218 VAL A N 1
ATOM 1655 C CA . VAL A 1 218 ? 5.763 0.314 -0.328 1.00 98.69 218 VAL A CA 1
ATOM 1656 C C . VAL A 1 218 ? 6.007 1.409 0.696 1.00 98.69 218 VAL A C 1
ATOM 1658 O O . VAL A 1 218 ? 5.278 1.479 1.682 1.00 98.69 218 VAL A O 1
ATOM 1661 N N . THR A 1 219 ? 6.978 2.288 0.451 1.00 98.81 219 THR A N 1
ATOM 1662 C CA . THR A 1 219 ? 7.333 3.363 1.386 1.00 98.81 219 THR A CA 1
ATOM 1663 C C . THR A 1 219 ? 7.501 4.705 0.687 1.00 98.81 219 THR A C 1
ATOM 1665 O O . THR A 1 219 ? 8.299 4.834 -0.243 1.00 98.81 219 THR A O 1
ATOM 1668 N N . ALA A 1 220 ? 6.805 5.729 1.183 1.00 98.69 220 ALA A N 1
ATOM 1669 C CA . ALA A 1 220 ? 7.064 7.132 0.850 1.00 98.69 220 ALA A CA 1
ATOM 1670 C C . ALA A 1 220 ? 6.466 8.073 1.905 1.00 98.69 220 ALA A C 1
ATOM 1672 O O . ALA A 1 220 ? 5.608 7.650 2.672 1.00 98.69 220 ALA A O 1
ATOM 1673 N N . PRO A 1 221 ? 6.842 9.361 1.949 1.00 98.62 221 PRO A N 1
ATOM 1674 C CA . PRO A 1 221 ? 6.135 10.333 2.783 1.00 98.62 221 PRO A CA 1
ATOM 1675 C C . PRO A 1 221 ? 4.652 10.453 2.446 1.00 98.62 221 PRO A C 1
ATOM 1677 O O . PRO A 1 221 ? 3.811 10.409 3.348 1.00 98.62 221 PRO A O 1
ATOM 1680 N N . LEU A 1 222 ? 4.338 10.563 1.156 1.00 98.62 222 LEU A N 1
ATOM 1681 C CA . LEU A 1 222 ? 2.974 10.651 0.649 1.00 98.62 222 LEU A CA 1
ATOM 1682 C C . LEU A 1 222 ? 2.653 9.417 -0.198 1.00 98.62 222 LEU A C 1
ATOM 1684 O O . LEU A 1 222 ? 3.332 9.156 -1.192 1.00 98.62 222 LEU A O 1
ATOM 1688 N N . LEU A 1 223 ? 1.616 8.673 0.183 1.00 98.56 223 LEU A N 1
ATOM 1689 C CA . LEU A 1 223 ? 1.106 7.538 -0.589 1.00 98.56 223 LEU A CA 1
ATOM 1690 C C . LEU A 1 223 ? -0.338 7.795 -0.998 1.00 98.56 223 LEU A C 1
ATOM 1692 O O . LEU A 1 223 ? -1.202 8.016 -0.153 1.00 98.56 223 LEU A O 1
ATOM 1696 N N . ARG A 1 224 ? -0.615 7.720 -2.296 1.00 98.38 224 ARG A N 1
ATOM 1697 C CA . ARG A 1 224 ? -1.980 7.759 -2.822 1.00 98.38 224 ARG A CA 1
ATOM 1698 C C . ARG A 1 224 ? -2.226 6.477 -3.587 1.00 98.38 224 ARG A C 1
ATOM 1700 O O . ARG A 1 224 ? -1.526 6.209 -4.560 1.00 98.38 224 ARG A O 1
ATOM 1707 N N . ILE A 1 225 ? -3.193 5.683 -3.144 1.00 98.12 225 ILE A N 1
ATOM 1708 C CA . ILE A 1 225 ? -3.493 4.379 -3.744 1.00 98.12 225 ILE A CA 1
ATOM 1709 C C . ILE A 1 225 ? -4.948 4.376 -4.202 1.00 98.12 225 ILE A C 1
ATOM 1711 O O . ILE A 1 225 ? -5.851 4.688 -3.426 1.00 98.12 225 ILE A O 1
ATOM 1715 N N . ALA A 1 226 ? -5.175 4.069 -5.473 1.00 96.06 226 ALA A N 1
ATOM 1716 C CA . ALA A 1 226 ? -6.514 3.995 -6.029 1.00 96.06 226 ALA A CA 1
ATOM 1717 C C . ALA A 1 226 ? -7.272 2.766 -5.504 1.00 96.06 226 ALA A C 1
ATOM 1719 O O . ALA A 1 226 ? -6.673 1.727 -5.210 1.00 96.06 226 ALA A O 1
ATOM 1720 N N . GLU A 1 227 ? -8.602 2.863 -5.443 1.00 94.00 227 GLU A N 1
ATOM 1721 C CA . GLU A 1 227 ? -9.463 1.696 -5.228 1.00 94.00 227 GLU A CA 1
ATOM 1722 C C . GLU A 1 227 ? -9.204 0.611 -6.297 1.00 94.00 227 GLU A C 1
ATOM 1724 O O . GLU A 1 227 ? -8.930 0.902 -7.464 1.00 94.00 227 GLU A O 1
ATOM 1729 N N . GLY A 1 228 ? -9.312 -0.655 -5.900 1.00 92.81 228 GLY A N 1
ATOM 1730 C CA . GLY A 1 228 ? -9.091 -1.832 -6.737 1.00 92.81 228 GLY A CA 1
ATOM 1731 C C . GLY A 1 228 ? -7.675 -2.409 -6.681 1.00 92.81 228 GLY A C 1
ATOM 1732 O O . GLY A 1 228 ? -7.422 -3.394 -7.368 1.00 92.81 228 GLY A O 1
ATOM 1733 N N . SER A 1 229 ? -6.768 -1.827 -5.894 1.00 95.75 229 SER A N 1
ATOM 1734 C CA . SER A 1 229 ? -5.385 -2.300 -5.751 1.00 95.75 229 SER A CA 1
ATOM 1735 C C . SER A 1 229 ? -5.184 -3.130 -4.481 1.00 95.75 229 SER A C 1
ATOM 1737 O O . SER A 1 229 ? -5.918 -2.982 -3.499 1.00 95.75 229 SER A O 1
ATOM 1739 N N . ILE A 1 230 ? -4.176 -4.001 -4.497 1.00 97.06 230 ILE A N 1
ATOM 1740 C CA . ILE A 1 230 ? -3.824 -4.886 -3.382 1.00 97.06 230 ILE A CA 1
ATOM 1741 C C . ILE A 1 230 ? -2.330 -4.810 -3.062 1.00 97.06 230 ILE A C 1
ATOM 1743 O O . ILE A 1 230 ? -1.491 -4.589 -3.939 1.00 97.06 230 ILE A O 1
ATOM 1747 N N . ALA A 1 231 ? -1.991 -5.027 -1.798 1.00 97.88 231 ALA A N 1
ATOM 1748 C CA . ALA A 1 231 ? -0.618 -5.205 -1.356 1.00 97.88 231 ALA A CA 1
ATOM 1749 C C . ALA A 1 231 ? -0.517 -6.378 -0.379 1.00 97.88 231 ALA A C 1
ATOM 1751 O O . ALA A 1 231 ? -1.417 -6.611 0.424 1.00 97.88 231 ALA A O 1
ATOM 1752 N N . HIS A 1 232 ? 0.605 -7.082 -0.421 1.00 98.44 232 HIS A N 1
ATOM 1753 C CA . HIS A 1 232 ? 0.963 -8.118 0.538 1.00 98.44 232 HIS A CA 1
ATOM 1754 C C . HIS A 1 232 ? 2.202 -7.668 1.303 1.00 98.44 232 HIS A C 1
ATOM 1756 O O . HIS A 1 232 ? 3.215 -7.349 0.680 1.00 98.44 232 HIS A O 1
ATOM 1762 N N . GLY A 1 233 ? 2.140 -7.639 2.636 1.00 97.94 233 GLY A N 1
ATOM 1763 C CA . GLY A 1 233 ? 3.243 -7.173 3.476 1.00 97.94 233 GLY A CA 1
ATOM 1764 C C . GLY A 1 233 ? 2.983 -5.793 4.071 1.00 97.94 233 GLY A C 1
ATOM 1765 O O . GLY A 1 233 ? 2.081 -5.640 4.895 1.00 97.94 233 GLY A O 1
ATOM 1766 N N . THR A 1 234 ? 3.805 -4.802 3.713 1.00 98.62 234 THR A N 1
ATOM 1767 C CA . THR A 1 234 ? 3.836 -3.500 4.404 1.00 98.62 234 THR A CA 1
ATOM 1768 C C . THR A 1 234 ? 3.581 -2.331 3.456 1.00 98.62 234 THR A C 1
ATOM 1770 O O . THR A 1 234 ? 4.211 -2.207 2.408 1.00 98.62 234 THR A O 1
ATOM 1773 N N . VAL A 1 235 ? 2.704 -1.411 3.856 1.00 98.81 235 VAL A N 1
ATOM 1774 C CA . VAL A 1 235 ? 2.479 -0.138 3.156 1.00 98.81 235 VAL A CA 1
ATOM 1775 C C . VAL A 1 235 ? 2.664 0.999 4.152 1.00 98.81 235 VAL A C 1
ATOM 1777 O O . VAL A 1 235 ? 1.879 1.149 5.088 1.00 98.81 235 VAL A O 1
ATOM 1780 N N . TRP A 1 236 ? 3.711 1.799 3.964 1.00 98.62 236 TRP A N 1
ATOM 1781 C CA . TRP A 1 236 ? 4.148 2.810 4.919 1.00 98.62 236 TRP A CA 1
ATOM 1782 C C . TRP A 1 236 ? 4.226 4.206 4.296 1.00 98.62 236 TRP A C 1
ATOM 1784 O O . TRP A 1 236 ? 5.180 4.577 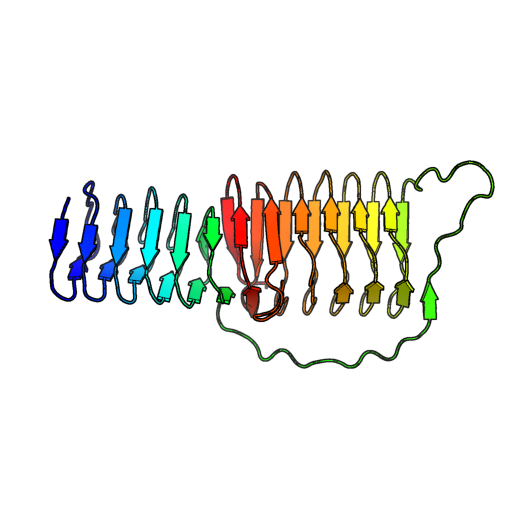3.612 1.00 98.62 236 TRP A O 1
ATOM 1794 N N . ALA A 1 237 ? 3.214 5.011 4.598 1.00 98.38 237 ALA A N 1
ATOM 1795 C CA . ALA A 1 237 ? 3.215 6.443 4.393 1.00 98.38 237 ALA A CA 1
ATOM 1796 C C . ALA A 1 237 ? 3.806 7.161 5.619 1.00 98.38 237 ALA A C 1
ATOM 1798 O O . ALA A 1 237 ? 3.140 7.293 6.645 1.00 98.38 237 ALA A O 1
ATOM 1799 N N . THR A 1 238 ? 5.048 7.646 5.543 1.00 97.50 238 THR A N 1
ATOM 1800 C CA . THR A 1 238 ? 5.716 8.243 6.721 1.00 97.50 238 THR A CA 1
ATOM 1801 C C . THR A 1 238 ? 5.115 9.584 7.151 1.00 97.50 238 THR A C 1
ATOM 1803 O O . THR A 1 238 ? 5.369 10.032 8.267 1.00 97.50 238 THR A O 1
ATOM 1806 N N . SER A 1 239 ? 4.307 10.216 6.294 1.00 96.81 239 SER A N 1
ATOM 1807 C CA . SER A 1 239 ? 3.538 11.417 6.625 1.00 96.81 239 SER A CA 1
ATOM 1808 C C . SER A 1 239 ? 2.036 11.220 6.428 1.00 96.81 239 SER A C 1
ATOM 1810 O O . SER A 1 239 ? 1.262 11.516 7.338 1.00 96.81 239 SER A O 1
ATOM 1812 N N . ARG A 1 240 ? 1.598 10.748 5.251 1.00 96.94 240 ARG A N 1
ATOM 1813 C CA . ARG A 1 240 ? 0.169 10.582 4.951 1.00 96.94 240 ARG A CA 1
ATOM 1814 C C . ARG A 1 240 ? -0.091 9.617 3.797 1.00 96.94 240 ARG A C 1
ATOM 1816 O O . ARG A 1 240 ? 0.401 9.824 2.690 1.00 96.94 240 ARG A O 1
ATOM 1823 N N . GLY A 1 241 ? -0.937 8.625 4.047 1.00 98.44 241 GLY A N 1
ATOM 1824 C CA . GLY A 1 241 ? -1.543 7.755 3.046 1.00 98.44 241 GLY A CA 1
ATOM 1825 C C . GLY A 1 241 ? -3.023 8.082 2.841 1.00 98.44 241 GLY A C 1
ATOM 1826 O O . GLY A 1 241 ? -3.727 8.360 3.818 1.00 98.44 241 GLY A O 1
ATOM 1827 N N . ASP A 1 242 ? -3.512 8.045 1.602 1.00 97.69 242 ASP A N 1
ATOM 1828 C CA . ASP A 1 242 ? -4.944 8.086 1.289 1.00 97.69 242 ASP A CA 1
ATOM 1829 C C . ASP A 1 242 ? -5.352 7.115 0.183 1.00 97.69 242 ASP A C 1
ATOM 1831 O O . ASP A 1 242 ? -4.618 6.869 -0.775 1.00 97.69 242 ASP A O 1
ATOM 1835 N N . VAL A 1 243 ? -6.565 6.583 0.337 1.00 97.75 243 VAL A N 1
ATOM 1836 C CA . VAL A 1 243 ? -7.252 5.826 -0.707 1.00 97.75 243 VAL A CA 1
ATOM 1837 C C . VAL A 1 243 ? -8.105 6.780 -1.528 1.00 97.75 243 VAL A C 1
ATOM 1839 O O . VAL A 1 243 ? -8.922 7.515 -0.965 1.00 97.75 243 VAL A O 1
ATOM 1842 N N . PHE A 1 244 ? -7.965 6.765 -2.848 1.00 95.25 244 PHE A N 1
ATOM 1843 C CA . PHE A 1 244 ? -8.757 7.618 -3.735 1.00 95.25 244 PHE A CA 1
ATOM 1844 C C . PHE A 1 244 ? -9.539 6.798 -4.762 1.00 95.25 244 PHE A C 1
ATOM 1846 O O . PHE A 1 244 ? -9.169 5.680 -5.105 1.00 95.25 244 PHE A O 1
ATOM 1853 N N . LEU A 1 245 ? -10.647 7.359 -5.242 1.00 88.88 245 LEU A N 1
ATOM 1854 C CA . LEU A 1 245 ? -1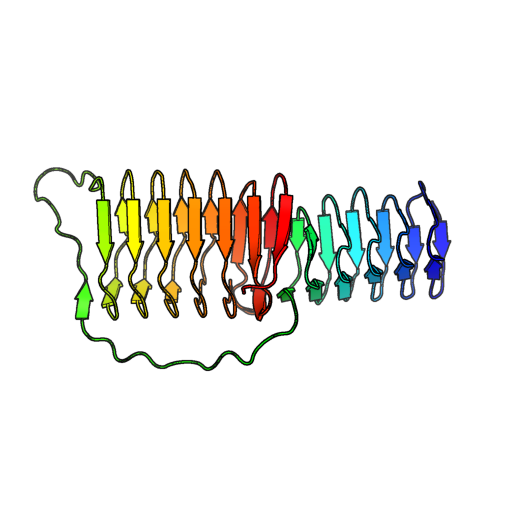1.333 6.839 -6.418 1.00 88.88 245 LEU A CA 1
ATOM 1855 C C . LEU A 1 245 ? -10.679 7.482 -7.640 1.00 88.88 245 LEU A C 1
ATOM 1857 O O . LEU A 1 245 ? -10.573 8.707 -7.688 1.00 88.88 245 LEU A O 1
ATOM 1861 N N . GLN A 1 246 ? -10.201 6.665 -8.573 1.00 81.31 246 GLN A N 1
ATOM 1862 C CA . GLN A 1 246 ? -9.751 7.158 -9.868 1.00 81.31 246 GLN A CA 1
ATOM 1863 C C . GLN A 1 246 ? -11.000 7.507 -10.687 1.00 81.31 246 GLN A C 1
ATOM 1865 O O . GLN A 1 246 ? -11.893 6.666 -10.803 1.00 81.31 246 GLN A O 1
ATOM 1870 N N . GLU A 1 247 ? -11.083 8.756 -11.148 1.00 62.81 247 GLU A N 1
ATOM 1871 C CA . GLU A 1 247 ? -12.134 9.224 -12.065 1.00 62.81 247 GLU A CA 1
ATOM 1872 C C . GLU A 1 247 ? -11.962 8.631 -13.467 1.00 62.81 247 GLU A C 1
ATOM 1874 O O . GLU A 1 247 ? -10.795 8.393 -13.870 1.00 62.81 247 GLU A O 1
#

Foldseek 3Di:
DAEEAEEEEAEAPEEAADEYEYQYEYEDYACYEYAEYEYQAEYEQEHNYEHNEEYEYCAEYEAYELYEYEHYYYYVAEYEHDAFYKYAKYFYQKYAFHDADDQDLDPQDQPEEDDPDQDPPDRDQAQEEEAEARYEYQEEHEHQAEYEYAACYEYQHEYEYEAEYEYYELYEYNYEYEYQHEYEYEANYEYQEEHDYAAEYEAYANYEYHHSVRFYEYDYLEYEHEHNYMGGGMYGNNNMYGYHHDD

Radius of gyration: 20.07 Å; Cα contacts (8 Å, |Δi|>4): 848; chains: 1; bounding box: 55×29×59 Å

Mean predicted aligned error: 5.17 Å

Nearest PDB structures (foldseek):
  6eio-assembly1_A  TM=2.679E-01  e=3.758E-01  uncultured bacterium

Sequence (247 aa):
MVVATGHLDIPGELICEREIFAEGKINIGHSTMVKAVLSLRDIAINSKARVTRWVRSDRRIDIAESACVKGWANAGVEISLARRARFEHLSAPLISFGRQALIKSIETEIVGRFSPEKSPETPKPGRRLSVPDNHVVKSDLIATDKLVIGNECRVIGNIRAGKHLIIGAYSRVEGAIFCDGNITIFEGCQLSGPIVAKACIVVHTRCQVGTMEQPSTVTAPLLRIAEGSIAHGTVWATSRGDVFLQE

Solvent-accessible surface area (backbone atoms only — not comparable to full-atom values): 10868 Å² total; per-residue (Å²): 113,46,79,39,87,41,69,44,80,42,62,53,69,38,80,40,87,46,43,37,39,23,58,19,39,35,38,41,22,40,53,15,37,37,31,28,42,40,23,65,23,41,34,40,36,27,41,48,12,34,33,67,43,30,39,38,18,58,26,30,34,41,36,26,46,48,10,35,40,32,46,46,37,38,20,61,45,28,35,40,33,27,49,52,16,31,38,21,29,42,36,18,54,33,34,38,30,33,71,74,54,88,77,74,85,76,86,70,77,74,76,44,79,53,74,83,87,76,60,95,69,72,88,69,61,42,55,61,44,74,47,63,59,27,24,36,29,80,49,68,45,59,12,61,34,36,28,38,40,26,35,45,21,36,35,41,35,37,38,40,20,27,49,31,32,38,39,26,36,50,18,36,37,49,33,42,36,40,24,64,19,34,36,40,37,34,36,46,21,40,33,48,32,41,37,39,22,66,41,28,37,40,38,33,34,42,22,35,33,28,36,84,92,48,51,21,39,41,39,16,35,32,31,38,38,17,37,18,18,40,38,10,35,36,44,34,14,81,70,39,23,38,28,37,77,79,130